Protein AF-A0A974ALJ1-F1 (afdb_monomer)

Sequence (206 aa):
ANIVVPDVIVQRSGRGLKVLLNPDVMPKLRINDLYAQAIRGQRNGAAGMSGRLQEARWFMKNIQQRFDTILRVSKAIVERQKSFFTHGAIAMKPLVLREIADELGLHESTISRVTTAKYMATPFGTFELKYFFGSGLGTESGGNASSTAVRALIKQFISAESAKRPLSDNQISEMLKEQGIECARRTVAKYREGLKIAPASLRKAL

Mean predicted aligned error: 7.62 Å

Secondary structure (DSSP, 8-state):
---PPPSEEEEEETTEEEEEE-GGGS------HHHHHHHHH-TTT-HHHHHHHHHHHHHHHHHHHHHHHHHHHHHHHHHHTTTHHHHGGGGPPPB-HHHHHHHHT--HHHHHHHHTT-EEEETTEEEEGGGG-BPEEP-TTS-PEEHHHHHHHHHHHHHTSBTTBPPPHHHHHHHHHHTT----HHHHHHHHHHTTPPPHHHH---

Nearest PDB structures (foldseek):
  8f1i-assembly1_M  TM=9.506E-01  e=1.592E-21  Escherichia coli
  8f1j-assembly1_M  TM=9.502E-01  e=1.690E-21  Escherichia coli
  7qv9-assembly1_M  TM=9.393E-01  e=2.443E-20  Klebsiella pneumoniae
  7qwp-assembly1_M  TM=9.323E-01  e=9.449E-21  Klebsiella pneumoniae
  7qxi-assembly1_M  TM=8.849E-01  e=6.869E-18  Klebsiella pneumoniae

pLDDT: mean 87.46, std 11.09, range [43.12, 97.69]

Structure (mmCIF, N/CA/C/O backbone):
data_AF-A0A974ALJ1-F1
#
_entry.id   AF-A0A974ALJ1-F1
#
loop_
_atom_site.group_PDB
_atom_site.id
_atom_site.type_symbol
_atom_site.label_atom_id
_atom_site.label_alt_id
_atom_site.label_comp_id
_atom_site.label_asym_id
_atom_site.label_entity_id
_atom_site.label_seq_id
_atom_site.pdbx_PDB_ins_code
_atom_site.Cartn_x
_atom_site.Cartn_y
_atom_site.Cartn_z
_atom_site.occupancy
_atom_site.B_iso_or_equiv
_atom_site.auth_seq_id
_atom_site.auth_comp_id
_atom_site.auth_asym_id
_atom_site.auth_atom_id
_atom_site.pdbx_PDB_model_num
ATOM 1 N N . ALA A 1 1 ? -18.326 6.885 -11.540 1.00 43.12 1 ALA A N 1
ATOM 2 C CA . ALA A 1 1 ? -17.297 6.488 -10.556 1.00 43.12 1 ALA A CA 1
ATOM 3 C C . ALA A 1 1 ? -15.955 6.439 -11.276 1.00 43.12 1 ALA A C 1
ATOM 5 O O . ALA A 1 1 ? -15.893 5.804 -12.319 1.00 43.12 1 ALA A O 1
ATOM 6 N N . ASN A 1 2 ? -14.921 7.132 -10.789 1.00 57.44 2 ASN A N 1
ATOM 7 C CA . ASN A 1 2 ? -13.584 7.045 -11.387 1.00 57.44 2 ASN A CA 1
ATOM 8 C C . ASN A 1 2 ? -13.000 5.661 -11.085 1.00 57.44 2 ASN A C 1
ATOM 10 O O . ASN A 1 2 ? -12.573 5.397 -9.964 1.00 57.44 2 ASN A O 1
ATOM 14 N N . ILE A 1 3 ? -13.043 4.767 -12.071 1.00 76.81 3 ILE A N 1
ATOM 15 C CA . ILE A 1 3 ? -12.436 3.441 -11.980 1.00 76.81 3 ILE A CA 1
ATOM 16 C C . ILE A 1 3 ? -10.927 3.634 -12.120 1.00 76.81 3 ILE A C 1
ATOM 18 O O . ILE A 1 3 ? -10.438 4.030 -13.176 1.00 76.81 3 ILE A O 1
ATOM 22 N N . VAL A 1 4 ? -10.190 3.392 -11.037 1.00 87.00 4 VAL A N 1
ATOM 23 C CA . VAL A 1 4 ? -8.725 3.402 -11.068 1.00 87.00 4 VAL A CA 1
ATOM 24 C C . VAL A 1 4 ? -8.256 2.088 -11.680 1.00 87.00 4 VAL A C 1
ATOM 26 O O . VAL A 1 4 ? -8.502 1.019 -11.119 1.00 87.00 4 VAL A O 1
ATOM 29 N N . VAL A 1 5 ? -7.583 2.170 -12.827 1.00 91.31 5 VAL A N 1
ATOM 30 C CA . VAL A 1 5 ? -6.965 1.007 -13.470 1.00 91.31 5 VAL A CA 1
ATOM 31 C C . VAL A 1 5 ? -5.720 0.614 -12.662 1.00 91.31 5 VAL A C 1
ATOM 33 O O . VAL A 1 5 ? -4.833 1.450 -12.485 1.00 91.31 5 VAL A O 1
ATOM 36 N N . PRO A 1 6 ? -5.638 -0.620 -12.134 1.00 95.44 6 PRO A N 1
ATOM 37 C CA . PRO A 1 6 ? -4.505 -1.053 -11.324 1.00 95.44 6 PRO A CA 1
ATOM 38 C C . PRO A 1 6 ? -3.268 -1.304 -12.193 1.00 95.44 6 PRO A C 1
ATOM 40 O O . PRO A 1 6 ? -3.379 -1.825 -13.301 1.00 95.44 6 PRO A O 1
ATOM 43 N N . ASP A 1 7 ? -2.081 -1.012 -11.665 1.00 95.94 7 ASP A N 1
ATOM 44 C CA . ASP A 1 7 ? -0.800 -1.363 -12.288 1.00 95.94 7 ASP A CA 1
ATOM 45 C C . ASP A 1 7 ? -0.434 -2.833 -12.048 1.00 95.94 7 ASP A C 1
ATOM 47 O O . ASP A 1 7 ? 0.224 -3.475 -12.871 1.00 95.94 7 ASP A O 1
ATOM 51 N N . VAL A 1 8 ? -0.853 -3.364 -10.898 1.00 97.00 8 VAL A N 1
ATOM 52 C CA . VAL A 1 8 ? -0.530 -4.713 -10.429 1.00 97.00 8 VAL A CA 1
ATOM 53 C C . VAL A 1 8 ? -1.791 -5.415 -9.955 1.00 97.00 8 VAL A C 1
ATOM 55 O O . VAL A 1 8 ? -2.658 -4.814 -9.328 1.00 97.00 8 VAL A O 1
ATOM 58 N N . ILE A 1 9 ? -1.889 -6.709 -10.228 1.00 96.62 9 ILE A N 1
ATOM 59 C CA . ILE A 1 9 ? -3.013 -7.555 -9.847 1.00 96.62 9 ILE A CA 1
ATOM 60 C C . ILE A 1 9 ? -2.485 -8.673 -8.951 1.00 96.62 9 ILE A C 1
ATOM 62 O O . ILE A 1 9 ? -1.539 -9.380 -9.311 1.00 96.62 9 ILE A O 1
ATOM 66 N N . VAL A 1 10 ? -3.104 -8.838 -7.782 1.00 96.06 10 VAL A N 1
ATOM 67 C CA . VAL A 1 10 ? -2.834 -9.952 -6.870 1.00 96.06 10 VAL A CA 1
ATOM 68 C C . VAL A 1 10 ? -3.974 -10.953 -6.948 1.00 96.06 10 VAL A C 1
ATOM 70 O O . VAL A 1 10 ? -5.131 -10.617 -6.706 1.00 96.06 10 VAL A O 1
ATOM 73 N N . GLN A 1 11 ? -3.638 -12.201 -7.259 1.00 92.19 11 GLN A N 1
ATOM 74 C CA . GLN A 1 11 ? -4.590 -13.302 -7.370 1.00 92.19 11 GLN A CA 1
ATOM 75 C C . GLN A 1 11 ? -4.210 -14.429 -6.415 1.00 92.19 11 GLN A C 1
ATOM 77 O O . GLN A 1 11 ? -3.029 -14.709 -6.196 1.00 92.19 11 GLN A O 1
ATOM 82 N N . ARG A 1 12 ? -5.213 -15.113 -5.861 1.00 87.81 12 ARG A N 1
ATOM 83 C CA . ARG A 1 12 ? -4.980 -16.375 -5.155 1.00 87.81 12 ARG A CA 1
ATOM 84 C C . ARG A 1 12 ? -4.648 -17.457 -6.178 1.00 87.81 12 ARG A C 1
ATOM 86 O O . ARG A 1 12 ? -5.356 -17.613 -7.166 1.00 87.81 12 ARG A O 1
ATOM 93 N N . SER A 1 13 ? -3.569 -18.190 -5.937 1.00 86.69 13 SER A N 1
ATOM 94 C CA . SER A 1 13 ? -3.107 -19.283 -6.790 1.00 86.69 13 SER A CA 1
ATOM 95 C C . SER A 1 13 ? -2.791 -20.485 -5.908 1.00 86.69 13 SER A C 1
ATOM 97 O O . SER A 1 13 ? -1.727 -20.551 -5.289 1.00 86.69 13 SER A O 1
ATOM 99 N N . GLY A 1 14 ? -3.730 -21.429 -5.818 1.00 82.94 14 GLY A N 1
ATOM 100 C CA . GLY A 1 14 ? -3.630 -22.568 -4.905 1.00 82.94 14 GLY A CA 1
ATOM 101 C C . GLY A 1 14 ? -3.494 -22.109 -3.449 1.00 82.94 14 GLY A C 1
ATOM 102 O O . GLY A 1 14 ? -4.351 -21.389 -2.941 1.00 82.94 14 GLY A O 1
ATOM 103 N N . ARG A 1 15 ? -2.397 -22.502 -2.788 1.00 77.81 15 ARG A N 1
ATOM 104 C CA . ARG A 1 15 ? -2.074 -22.094 -1.405 1.00 77.81 15 ARG A CA 1
ATOM 105 C C . ARG A 1 15 ? -1.327 -20.755 -1.302 1.00 77.81 15 ARG A C 1
ATOM 107 O O . ARG A 1 15 ? -1.039 -20.317 -0.193 1.00 77.81 15 ARG A O 1
ATOM 114 N N . GLY A 1 16 ? -0.984 -20.123 -2.425 1.00 86.00 16 GLY A N 1
ATOM 115 C CA . GLY A 1 16 ? -0.164 -18.910 -2.466 1.00 86.00 16 GLY A CA 1
ATOM 116 C C . GLY A 1 16 ? -0.866 -17.694 -3.069 1.00 86.00 16 GLY A C 1
ATOM 117 O O . GLY A 1 16 ? -1.997 -17.759 -3.557 1.00 86.00 16 GLY A O 1
ATOM 118 N N . LEU A 1 17 ? -0.151 -16.570 -3.062 1.00 91.69 17 LEU A N 1
ATOM 119 C CA . LEU A 1 17 ? -0.527 -15.338 -3.752 1.00 91.69 17 LEU A CA 1
ATOM 120 C C . LEU A 1 17 ? 0.380 -15.161 -4.967 1.00 91.69 17 LEU A C 1
ATOM 122 O O . LEU A 1 17 ? 1.599 -15.291 -4.867 1.00 91.69 17 LEU A O 1
ATOM 126 N N . LYS A 1 18 ? -0.214 -14.858 -6.117 1.00 94.19 18 LYS A N 1
ATOM 127 C CA . LYS A 1 18 ? 0.500 -14.550 -7.354 1.00 94.19 18 LYS A CA 1
ATOM 128 C C . LYS A 1 18 ? 0.339 -13.067 -7.655 1.00 94.19 18 LYS A C 1
ATOM 130 O O . LYS A 1 18 ? -0.779 -12.561 -7.692 1.00 94.19 18 LYS A O 1
ATOM 135 N N . VAL A 1 19 ? 1.462 -12.390 -7.872 1.00 96.44 19 VAL A N 1
ATOM 136 C CA . VAL A 1 19 ? 1.522 -10.955 -8.176 1.00 96.44 19 VAL A CA 1
ATOM 137 C C . VAL A 1 19 ? 1.917 -10.788 -9.636 1.00 96.44 19 VAL A C 1
ATOM 139 O O . VAL A 1 19 ? 2.959 -11.300 -10.056 1.00 96.44 19 VAL A O 1
ATOM 142 N N . LEU A 1 20 ? 1.078 -10.102 -10.407 1.00 95.62 20 LEU A N 1
ATOM 143 C CA . LEU A 1 20 ? 1.213 -9.933 -11.851 1.00 95.62 20 LEU A CA 1
ATOM 144 C C . LEU A 1 20 ? 1.081 -8.461 -12.231 1.00 95.62 20 LEU A C 1
ATOM 146 O O . LEU A 1 20 ? 0.296 -7.735 -11.630 1.00 95.62 20 LEU A O 1
ATOM 150 N N . LEU A 1 21 ? 1.822 -8.025 -13.248 1.00 95.31 21 LEU A N 1
ATOM 151 C CA . LEU A 1 21 ? 1.566 -6.732 -13.880 1.00 95.31 21 LEU A CA 1
ATOM 152 C C . LEU A 1 21 ? 0.229 -6.780 -14.620 1.00 95.31 21 LEU A C 1
ATOM 154 O O . LEU A 1 21 ? -0.115 -7.807 -15.208 1.00 95.31 21 LEU A O 1
ATOM 158 N N . ASN A 1 22 ? -0.496 -5.666 -14.619 1.00 94.44 22 ASN A N 1
ATOM 159 C CA . ASN A 1 22 ? -1.678 -5.533 -15.451 1.00 94.44 22 ASN A CA 1
ATOM 160 C C . ASN A 1 22 ? -1.250 -5.326 -16.923 1.00 94.44 22 ASN A C 1
ATOM 162 O O . ASN A 1 22 ? -0.587 -4.330 -17.227 1.00 94.44 22 ASN A O 1
ATOM 166 N N . PRO A 1 23 ? -1.597 -6.240 -17.850 1.00 89.88 23 PRO A N 1
ATOM 167 C CA . PRO A 1 23 ? -1.238 -6.095 -19.259 1.00 89.88 23 PRO A CA 1
ATOM 168 C C . PRO A 1 23 ? -1.873 -4.862 -19.917 1.00 89.88 23 PRO A C 1
ATOM 170 O O . PRO A 1 23 ? -1.303 -4.355 -20.881 1.00 89.88 23 PRO A O 1
ATOM 173 N N . ASP A 1 24 ? -2.990 -4.352 -19.390 1.00 88.25 24 ASP A N 1
ATOM 174 C CA . ASP A 1 24 ? -3.710 -3.209 -19.965 1.00 88.25 24 ASP A CA 1
ATOM 175 C C . ASP A 1 24 ? -2.950 -1.888 -19.801 1.00 88.25 24 ASP A C 1
ATOM 177 O O . ASP A 1 24 ? -3.085 -0.984 -20.623 1.00 88.25 24 ASP A O 1
ATOM 181 N N . VAL A 1 25 ? -2.113 -1.773 -18.763 1.00 86.94 25 VAL A N 1
ATOM 182 C CA . VAL A 1 25 ? -1.270 -0.585 -18.541 1.00 86.94 25 VAL A CA 1
ATOM 183 C C . VAL A 1 25 ? 0.125 -0.730 -19.152 1.00 86.94 25 VAL A C 1
ATOM 185 O O . VAL A 1 25 ? 0.903 0.227 -19.158 1.00 86.94 25 VAL A O 1
ATOM 188 N N . MET A 1 26 ? 0.476 -1.925 -19.637 1.00 85.75 26 MET A N 1
ATOM 189 C CA . MET A 1 26 ? 1.814 -2.212 -20.138 1.00 85.75 26 MET A CA 1
ATOM 190 C C . MET A 1 26 ? 1.930 -1.799 -21.616 1.00 85.75 26 MET A C 1
ATOM 192 O O . MET A 1 26 ? 1.222 -2.337 -22.471 1.00 85.75 26 MET A O 1
ATOM 196 N N . PRO A 1 27 ? 2.837 -0.871 -21.967 1.00 83.56 27 PRO A N 1
ATOM 197 C CA . PRO A 1 27 ? 2.953 -0.391 -23.335 1.00 83.56 27 PRO A CA 1
ATOM 198 C C . PRO A 1 27 ? 3.570 -1.469 -24.239 1.00 83.56 27 PRO A C 1
ATOM 200 O O . PRO A 1 27 ? 4.642 -2.009 -23.963 1.00 83.56 27 PRO A O 1
ATOM 203 N N . LYS A 1 28 ? 2.909 -1.761 -25.363 1.00 85.12 28 LYS A N 1
ATOM 204 C CA . LYS A 1 28 ? 3.395 -2.702 -26.385 1.00 85.12 28 LYS A CA 1
ATOM 205 C C . LYS A 1 28 ? 4.315 -1.976 -27.367 1.00 85.12 28 LYS A C 1
ATOM 207 O O . LYS A 1 28 ? 3.899 -1.602 -28.459 1.00 85.12 28 LYS A O 1
ATOM 212 N N . LEU A 1 29 ? 5.562 -1.746 -26.963 1.00 85.94 29 LEU A N 1
ATOM 213 C CA . LEU A 1 29 ? 6.560 -1.063 -27.792 1.00 85.94 29 LEU A CA 1
ATOM 214 C C . LEU A 1 29 ? 7.399 -2.067 -28.585 1.00 85.94 29 LEU A C 1
ATOM 216 O O . LEU A 1 29 ? 7.836 -3.085 -28.049 1.00 85.94 29 LEU A O 1
ATOM 220 N N . ARG A 1 30 ? 7.649 -1.764 -29.861 1.00 85.56 30 ARG A N 1
ATOM 221 C CA . ARG A 1 30 ? 8.556 -2.517 -30.736 1.00 85.56 30 ARG A CA 1
ATOM 222 C C . ARG A 1 30 ? 9.352 -1.552 -31.604 1.00 85.56 30 ARG A C 1
ATOM 224 O O . ARG A 1 30 ? 8.833 -0.520 -32.020 1.00 85.56 30 ARG A O 1
ATOM 231 N N . ILE A 1 31 ? 10.601 -1.907 -31.885 1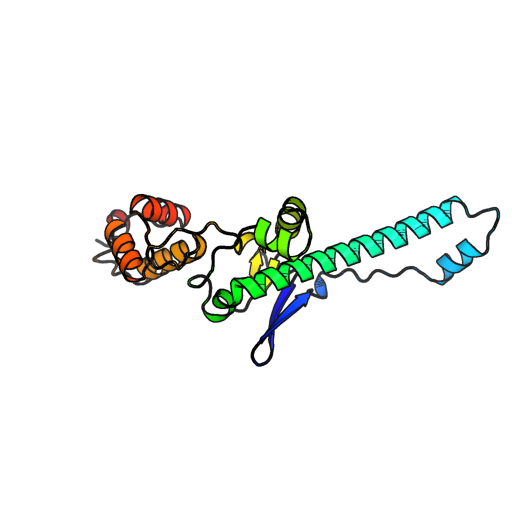.00 86.69 31 ILE A N 1
ATOM 232 C CA . ILE A 1 31 ? 11.417 -1.221 -32.891 1.00 86.69 31 ILE A CA 1
ATOM 233 C C . ILE A 1 31 ? 11.112 -1.866 -34.238 1.00 86.69 31 ILE A C 1
ATOM 235 O O . ILE A 1 31 ? 11.008 -3.085 -34.325 1.00 86.69 31 ILE A O 1
ATOM 239 N N . ASN A 1 32 ? 10.962 -1.055 -35.283 1.00 86.94 32 ASN A N 1
ATOM 240 C CA . ASN A 1 32 ? 10.819 -1.578 -36.634 1.00 86.94 32 ASN A CA 1
ATOM 241 C C . ASN A 1 32 ? 12.181 -2.072 -37.147 1.00 86.94 32 ASN A C 1
ATOM 243 O O . ASN A 1 32 ? 13.115 -1.283 -37.323 1.00 86.94 32 ASN A O 1
ATOM 247 N N . ASP A 1 33 ? 12.281 -3.379 -37.385 1.00 81.69 33 ASP A N 1
ATOM 248 C CA . ASP A 1 33 ? 13.534 -4.038 -37.749 1.00 81.69 33 ASP A CA 1
ATOM 249 C C . ASP A 1 33 ? 14.058 -3.626 -39.129 1.00 81.69 33 ASP A C 1
ATOM 251 O O . ASP A 1 33 ? 15.271 -3.499 -39.293 1.00 81.69 33 ASP A O 1
ATOM 255 N N . LEU A 1 34 ? 13.178 -3.330 -40.094 1.00 80.25 34 LEU A N 1
ATOM 256 C CA . LEU A 1 34 ? 13.575 -2.891 -41.438 1.00 80.25 34 LEU A CA 1
ATOM 257 C C . LEU A 1 34 ? 14.314 -1.549 -41.380 1.00 80.25 34 LEU A C 1
ATOM 259 O O . LEU A 1 34 ? 15.399 -1.400 -41.943 1.00 80.25 34 LEU A O 1
ATOM 263 N N . TYR A 1 35 ? 13.777 -0.593 -40.618 1.00 77.19 35 TYR A N 1
ATOM 264 C CA . TYR A 1 35 ? 14.438 0.694 -40.396 1.00 77.19 35 TYR A CA 1
ATOM 265 C C . TYR A 1 35 ? 15.725 0.536 -39.583 1.00 77.19 35 TYR A C 1
ATOM 267 O O . TYR A 1 35 ? 16.740 1.152 -39.904 1.00 77.19 35 TYR A O 1
ATOM 275 N N . ALA A 1 36 ? 15.722 -0.317 -38.556 1.00 80.50 36 ALA A N 1
ATOM 276 C CA . ALA A 1 36 ? 16.914 -0.566 -37.754 1.00 80.50 36 ALA A CA 1
ATOM 277 C C . ALA A 1 36 ? 18.066 -1.178 -38.575 1.00 80.50 36 ALA A C 1
ATOM 279 O O . ALA A 1 36 ? 19.228 -0.852 -38.323 1.00 80.50 36 ALA A O 1
ATOM 280 N N . GLN A 1 37 ? 17.762 -2.044 -39.548 1.00 79.75 37 GLN A N 1
ATOM 281 C CA . GLN A 1 37 ? 18.743 -2.630 -40.465 1.00 79.75 37 GLN A CA 1
ATOM 282 C C . GLN A 1 37 ? 19.241 -1.616 -41.500 1.00 79.75 37 GLN A C 1
ATOM 284 O O . GLN A 1 37 ? 20.451 -1.507 -41.698 1.00 79.75 37 GLN A O 1
ATOM 289 N N . ALA A 1 38 ? 18.344 -0.817 -42.088 1.00 76.69 38 ALA A N 1
ATOM 290 C CA . ALA A 1 38 ? 18.709 0.239 -43.035 1.00 76.69 38 ALA A CA 1
ATOM 291 C C . ALA A 1 38 ? 19.693 1.256 -42.423 1.00 76.69 38 ALA A C 1
ATOM 293 O O . ALA A 1 38 ? 20.676 1.637 -43.058 1.00 76.69 38 ALA A O 1
ATOM 294 N N . ILE A 1 39 ? 19.488 1.621 -41.152 1.00 75.44 39 ILE A N 1
ATOM 295 C CA . ILE A 1 39 ? 20.373 2.529 -40.404 1.00 75.44 39 ILE A CA 1
ATOM 296 C C . ILE A 1 39 ? 21.763 1.913 -40.166 1.00 75.44 39 ILE A C 1
ATOM 298 O O . ILE A 1 39 ? 22.757 2.635 -40.185 1.00 75.44 39 ILE A O 1
ATOM 302 N N . ARG A 1 40 ? 21.867 0.589 -39.973 1.00 70.94 40 ARG A N 1
ATOM 303 C CA . ARG A 1 40 ? 23.164 -0.102 -39.815 1.00 70.94 40 ARG A CA 1
ATOM 304 C C . ARG A 1 40 ? 23.951 -0.211 -41.126 1.00 70.94 40 ARG A C 1
ATOM 306 O O . ARG A 1 40 ? 25.174 -0.293 -41.076 1.00 70.94 40 ARG A O 1
ATOM 313 N N . GLY A 1 41 ? 23.268 -0.236 -42.272 1.00 68.06 41 GLY A N 1
ATOM 314 C CA . GLY A 1 41 ? 23.884 -0.396 -43.595 1.00 68.06 41 GLY A CA 1
ATOM 315 C C . GLY A 1 41 ? 24.513 0.876 -44.180 1.00 68.06 41 GLY A C 1
ATOM 316 O O . GLY A 1 41 ? 25.374 0.782 -45.051 1.00 68.06 41 GLY A O 1
ATOM 317 N N . GLN A 1 42 ? 24.134 2.070 -43.709 1.00 65.75 42 GLN A N 1
ATOM 318 C CA . GLN A 1 42 ? 24.665 3.342 -44.216 1.00 65.75 42 GLN A CA 1
ATOM 319 C C . GLN A 1 42 ? 25.850 3.848 -43.379 1.00 65.75 42 GLN A C 1
ATOM 321 O O . GLN A 1 42 ? 25.668 4.453 -42.326 1.00 65.75 42 GLN A O 1
ATOM 326 N N . ARG A 1 43 ? 27.081 3.666 -43.883 1.00 58.81 43 ARG A N 1
ATOM 327 C CA . ARG A 1 43 ? 28.319 4.116 -43.211 1.00 58.81 43 ARG A CA 1
ATOM 328 C C . ARG A 1 43 ? 28.526 5.641 -43.176 1.00 58.81 43 ARG A C 1
ATOM 330 O O . ARG A 1 43 ? 29.155 6.112 -42.239 1.00 58.81 43 ARG A O 1
ATOM 337 N N . ASN A 1 44 ? 27.974 6.409 -44.127 1.00 58.06 44 ASN A N 1
ATOM 338 C CA . ASN A 1 44 ? 28.330 7.833 -44.311 1.00 58.06 44 ASN A CA 1
ATOM 339 C C . ASN A 1 44 ? 27.155 8.842 -44.256 1.00 58.06 44 ASN A C 1
ATOM 341 O O . ASN A 1 44 ? 27.397 10.036 -44.381 1.00 58.06 44 ASN A O 1
ATOM 345 N N . GLY A 1 45 ? 25.899 8.407 -44.058 1.00 57.12 45 GLY A N 1
ATOM 346 C CA . GLY A 1 45 ? 24.710 9.290 -44.117 1.00 57.12 45 GLY A CA 1
ATOM 347 C C . GLY A 1 45 ? 23.740 9.212 -42.928 1.00 57.12 45 GLY A C 1
ATOM 348 O O . GLY A 1 45 ? 22.745 9.930 -42.899 1.00 57.12 45 GLY A O 1
ATOM 349 N N . ALA A 1 46 ? 24.011 8.354 -41.937 1.00 59.69 46 ALA A N 1
ATOM 350 C CA . ALA A 1 46 ? 23.031 7.963 -40.916 1.00 59.69 46 ALA A CA 1
ATOM 351 C C . ALA A 1 46 ? 23.435 8.286 -39.463 1.00 59.69 46 ALA A C 1
ATOM 353 O O . ALA A 1 46 ? 22.798 7.788 -38.532 1.00 59.69 46 ALA A O 1
ATOM 354 N N . ALA A 1 47 ? 24.450 9.132 -39.236 1.00 63.03 47 ALA A N 1
ATOM 355 C CA . ALA A 1 47 ? 24.967 9.428 -37.892 1.00 63.03 47 ALA A CA 1
ATOM 356 C C . ALA A 1 47 ? 23.863 9.872 -36.903 1.00 63.03 47 ALA A C 1
ATOM 358 O O . ALA A 1 47 ? 23.802 9.376 -35.778 1.00 63.03 47 ALA A O 1
ATOM 359 N N . GLY A 1 48 ? 22.916 10.710 -37.347 1.00 65.88 48 GLY A N 1
ATOM 360 C CA . GLY A 1 48 ? 21.774 11.137 -36.524 1.00 65.88 48 GLY A CA 1
ATOM 361 C C . GLY A 1 48 ? 20.694 10.065 -36.313 1.00 65.88 48 GLY A C 1
ATOM 362 O O . GLY A 1 48 ? 20.013 10.060 -35.290 1.00 65.88 48 GLY A O 1
ATOM 363 N N . MET A 1 49 ? 20.537 9.123 -37.247 1.00 75.25 49 MET A N 1
ATOM 364 C CA . MET A 1 49 ? 19.540 8.049 -37.143 1.00 75.25 49 MET A CA 1
ATOM 365 C C . MET A 1 49 ? 20.015 6.897 -36.251 1.00 75.25 49 MET A C 1
ATOM 367 O O . MET A 1 49 ? 19.204 6.306 -35.538 1.00 75.25 49 MET A O 1
ATOM 371 N N . SER A 1 50 ? 21.323 6.619 -36.222 1.00 79.19 50 SER A N 1
ATOM 372 C CA . SER A 1 50 ? 21.911 5.659 -35.280 1.00 79.19 50 SER A CA 1
ATOM 373 C C . SER A 1 50 ? 21.725 6.109 -33.825 1.00 79.19 50 SER A C 1
ATOM 375 O O . SER A 1 50 ? 21.321 5.305 -32.983 1.00 79.19 50 SER A O 1
ATOM 377 N N . GLY A 1 51 ? 21.922 7.406 -33.542 1.00 81.88 51 GLY A N 1
ATOM 378 C CA . GLY A 1 51 ? 21.665 7.992 -32.220 1.00 81.88 51 GLY A CA 1
ATOM 379 C C . GLY A 1 51 ? 20.207 7.833 -31.779 1.00 81.88 51 GLY A C 1
ATOM 380 O O . GLY A 1 51 ? 19.937 7.261 -30.724 1.00 81.88 51 GLY A O 1
ATOM 381 N N . ARG A 1 52 ? 19.249 8.199 -32.642 1.00 83.94 52 ARG A N 1
ATOM 382 C CA . ARG A 1 52 ? 17.807 8.022 -32.371 1.00 83.94 52 ARG A CA 1
ATOM 383 C C . ARG A 1 52 ? 17.412 6.561 -32.144 1.00 83.94 52 ARG A C 1
ATOM 385 O O . ARG A 1 52 ? 16.567 6.264 -31.303 1.00 83.94 52 ARG A O 1
ATOM 392 N N . LEU A 1 53 ? 18.030 5.626 -32.869 1.00 85.88 53 LEU A N 1
ATOM 393 C CA . LEU A 1 53 ? 17.806 4.194 -32.670 1.00 85.88 53 LEU A CA 1
ATOM 394 C C . LEU A 1 53 ? 18.324 3.721 -31.303 1.00 85.88 53 LEU A C 1
ATOM 396 O O . LEU A 1 53 ? 17.687 2.885 -30.659 1.00 85.88 53 LEU A O 1
ATOM 400 N N . GLN A 1 54 ? 19.466 4.241 -30.852 1.00 86.94 54 GLN A N 1
ATOM 401 C CA . GLN A 1 54 ? 20.006 3.952 -29.525 1.00 86.94 54 GLN A CA 1
ATOM 402 C C . GLN A 1 54 ? 19.117 4.532 -28.420 1.00 86.94 54 GLN A C 1
ATOM 404 O O . GLN A 1 54 ? 18.795 3.816 -27.471 1.00 86.94 54 GLN A O 1
ATOM 409 N N . GLU A 1 55 ? 18.657 5.774 -28.571 1.00 89.06 55 GLU A N 1
ATOM 410 C CA . GLU A 1 55 ? 17.702 6.415 -27.659 1.00 89.06 55 GLU A CA 1
ATOM 411 C C . GLU A 1 55 ? 16.402 5.612 -27.550 1.00 89.06 55 GLU A C 1
ATOM 413 O O . GLU A 1 55 ? 15.945 5.332 -26.444 1.00 89.0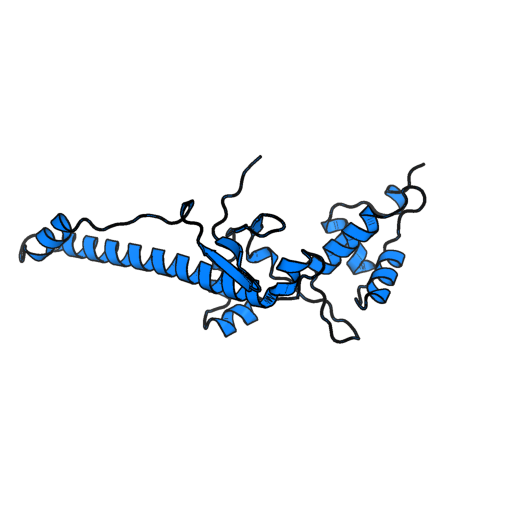6 55 GLU A O 1
ATOM 418 N N . ALA A 1 56 ? 15.848 5.149 -28.676 1.00 89.25 56 ALA A N 1
ATOM 419 C CA . ALA A 1 56 ? 14.647 4.317 -28.687 1.00 89.25 56 ALA A CA 1
ATOM 420 C C . ALA A 1 56 ? 14.848 2.988 -27.936 1.00 89.25 56 ALA A C 1
ATOM 422 O O . ALA A 1 56 ? 14.001 2.589 -27.132 1.00 89.25 56 ALA A O 1
ATOM 423 N N . ARG A 1 57 ? 15.989 2.309 -28.140 1.00 89.50 57 ARG A N 1
ATOM 424 C CA . ARG A 1 57 ? 16.333 1.085 -27.387 1.00 89.50 57 ARG A CA 1
ATOM 425 C C . ARG A 1 57 ? 16.455 1.365 -25.896 1.00 89.50 57 ARG A C 1
ATOM 427 O O . ARG A 1 57 ? 15.966 0.582 -25.082 1.00 89.50 57 ARG A O 1
ATOM 434 N N . TRP A 1 58 ? 17.106 2.467 -25.540 1.00 92.62 58 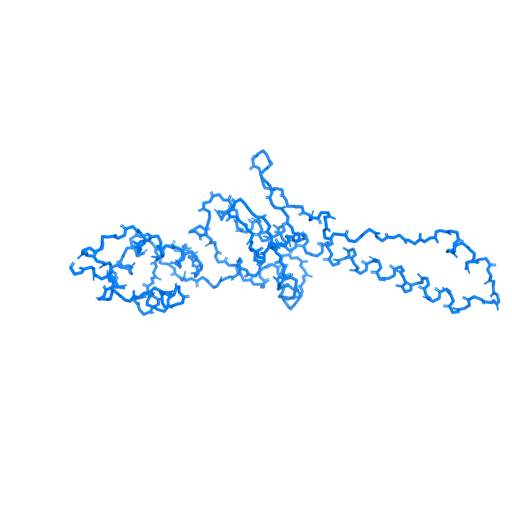TRP A N 1
ATOM 435 C CA . TRP A 1 58 ? 17.299 2.855 -24.150 1.00 92.62 58 TRP A CA 1
ATOM 436 C C . TRP A 1 58 ? 15.970 3.207 -23.476 1.00 92.62 58 TRP A C 1
ATOM 438 O O . TRP A 1 58 ? 15.693 2.736 -22.375 1.00 92.62 58 TRP A O 1
ATOM 448 N N . PHE A 1 59 ? 15.090 3.920 -24.176 1.00 91.94 59 PHE A N 1
ATOM 449 C CA . PHE A 1 59 ? 13.734 4.220 -23.729 1.00 91.94 59 PHE A CA 1
ATOM 450 C C . PHE A 1 59 ? 12.921 2.948 -23.454 1.00 91.94 59 PHE A C 1
ATOM 452 O O . PHE A 1 59 ? 12.351 2.803 -22.371 1.00 91.94 59 PHE A O 1
ATOM 459 N N . MET A 1 60 ? 12.927 1.982 -24.381 1.00 91.38 60 MET A N 1
ATOM 460 C CA . MET A 1 60 ? 12.259 0.691 -24.175 1.00 91.38 60 MET A CA 1
ATOM 461 C C . MET A 1 60 ? 12.827 -0.071 -22.975 1.00 91.38 60 MET A C 1
ATOM 463 O O . MET A 1 60 ? 12.065 -0.598 -22.163 1.00 91.38 60 MET A O 1
ATOM 467 N N . LYS A 1 61 ? 14.157 -0.095 -22.826 1.00 91.19 61 LYS A N 1
ATOM 468 C CA . LYS A 1 61 ? 14.821 -0.724 -21.678 1.00 91.19 61 LYS A CA 1
ATOM 469 C C . LYS A 1 61 ? 14.401 -0.070 -20.359 1.00 91.19 61 LYS A C 1
ATOM 471 O O . LYS A 1 61 ? 14.078 -0.781 -19.411 1.00 91.19 61 LYS A O 1
ATOM 476 N N . ASN A 1 62 ? 14.350 1.259 -20.307 1.00 92.75 62 ASN A N 1
ATOM 477 C CA . ASN A 1 62 ? 13.945 2.002 -19.113 1.00 92.75 62 ASN A CA 1
ATOM 478 C C . ASN A 1 62 ? 12.482 1.748 -18.741 1.00 92.75 62 ASN A C 1
ATOM 480 O O . ASN A 1 62 ? 12.163 1.602 -17.561 1.00 92.75 62 ASN A O 1
ATOM 484 N N . ILE A 1 63 ? 11.592 1.650 -19.731 1.00 92.62 63 ILE A N 1
ATOM 485 C CA . ILE A 1 63 ? 10.196 1.264 -19.503 1.00 92.62 63 ILE A CA 1
ATOM 486 C C . ILE A 1 63 ? 10.126 -0.141 -18.910 1.00 92.62 63 ILE A C 1
ATOM 488 O O . ILE A 1 63 ? 9.482 -0.331 -17.878 1.00 92.62 63 ILE A O 1
ATOM 492 N N . GLN A 1 64 ? 10.827 -1.106 -19.507 1.00 91.38 64 GLN A N 1
ATOM 493 C CA . GLN A 1 64 ? 10.850 -2.475 -19.000 1.00 91.38 64 GLN A CA 1
ATOM 494 C C . GLN A 1 64 ? 11.367 -2.526 -17.554 1.00 91.38 64 GLN A C 1
ATOM 496 O O . GLN A 1 64 ? 10.752 -3.161 -16.700 1.00 91.38 64 GLN A O 1
ATOM 501 N N . GLN A 1 65 ? 12.452 -1.805 -17.258 1.00 93.06 65 GLN A N 1
ATOM 502 C CA . GLN A 1 65 ? 13.030 -1.721 -15.917 1.00 93.06 65 GLN A CA 1
ATOM 503 C C . GLN A 1 65 ? 12.071 -1.077 -14.907 1.00 93.06 65 GLN A C 1
ATOM 505 O O . GLN A 1 65 ? 11.994 -1.515 -13.757 1.00 93.06 65 GLN A O 1
ATOM 510 N N . ARG A 1 66 ? 11.304 -0.060 -15.319 1.00 93.94 66 ARG A N 1
ATOM 511 C CA . ARG A 1 66 ? 10.277 0.563 -14.475 1.00 93.94 66 ARG A CA 1
ATOM 512 C C . ARG A 1 66 ? 9.203 -0.445 -14.072 1.00 93.94 66 ARG A C 1
ATOM 514 O O . ARG A 1 66 ? 8.884 -0.539 -12.888 1.00 93.94 66 ARG A O 1
ATOM 521 N N . PHE A 1 67 ? 8.658 -1.192 -15.030 1.00 94.31 67 PHE A N 1
ATOM 522 C CA . PHE A 1 67 ? 7.631 -2.200 -14.756 1.00 94.31 67 PHE A CA 1
ATOM 523 C C . PHE A 1 67 ? 8.175 -3.378 -13.940 1.00 94.31 67 PHE A C 1
ATOM 525 O O . PHE A 1 67 ? 7.501 -3.834 -13.017 1.00 94.31 67 PHE A O 1
ATOM 532 N N . ASP A 1 68 ? 9.411 -3.811 -14.198 1.00 94.62 68 ASP A N 1
ATOM 533 C CA . ASP A 1 68 ? 10.082 -4.818 -13.371 1.00 94.62 68 ASP A CA 1
ATOM 534 C C . ASP A 1 68 ? 10.237 -4.345 -11.918 1.00 94.62 68 ASP A C 1
ATOM 536 O O . ASP A 1 68 ? 9.892 -5.063 -10.981 1.00 94.62 68 ASP A O 1
ATOM 540 N N . THR A 1 69 ? 10.646 -3.090 -11.717 1.00 95.75 69 THR A N 1
ATOM 541 C CA . THR A 1 69 ? 10.778 -2.504 -10.376 1.00 95.75 69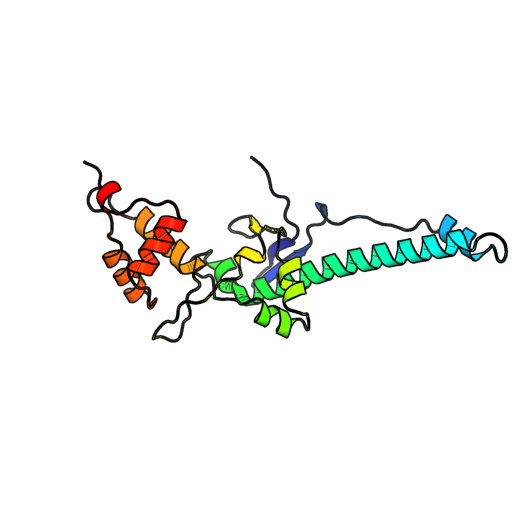 THR A CA 1
ATOM 542 C C . THR A 1 69 ? 9.426 -2.448 -9.661 1.00 95.75 69 THR A C 1
ATOM 544 O O . THR A 1 69 ? 9.336 -2.854 -8.504 1.00 95.75 69 THR A O 1
ATOM 547 N N . ILE A 1 70 ? 8.357 -2.014 -10.342 1.00 96.44 70 ILE A N 1
ATOM 548 C CA . ILE A 1 70 ? 6.991 -2.011 -9.787 1.00 96.44 70 ILE A CA 1
ATOM 549 C C . ILE A 1 70 ? 6.584 -3.424 -9.357 1.00 96.44 70 ILE A C 1
ATOM 551 O O . ILE A 1 70 ? 6.066 -3.606 -8.252 1.00 96.44 70 ILE A O 1
ATOM 555 N N . LEU A 1 71 ? 6.842 -4.430 -10.196 1.00 96.69 71 LEU A N 1
ATOM 556 C CA . LEU A 1 71 ? 6.509 -5.820 -9.899 1.00 96.69 71 LEU A CA 1
ATOM 557 C C . LEU A 1 71 ? 7.301 -6.353 -8.699 1.00 96.69 71 LEU A C 1
ATOM 559 O O . LEU A 1 71 ? 6.718 -6.991 -7.823 1.00 96.69 71 LEU A O 1
ATOM 563 N N . ARG A 1 72 ? 8.611 -6.089 -8.639 1.00 97.25 72 ARG A N 1
ATOM 564 C CA . ARG A 1 72 ? 9.489 -6.506 -7.533 1.00 97.25 72 ARG A CA 1
ATOM 565 C C . ARG A 1 72 ? 9.059 -5.884 -6.206 1.00 97.25 72 ARG A C 1
ATOM 567 O O . ARG A 1 72 ? 8.879 -6.611 -5.233 1.00 97.25 72 ARG A O 1
ATOM 574 N N . VAL A 1 73 ? 8.807 -4.574 -6.192 1.00 97.69 73 VAL A N 1
ATOM 575 C CA . VAL A 1 73 ? 8.294 -3.856 -5.011 1.00 97.69 73 VAL A CA 1
ATOM 576 C C . VAL A 1 73 ? 6.940 -4.414 -4.582 1.00 97.69 73 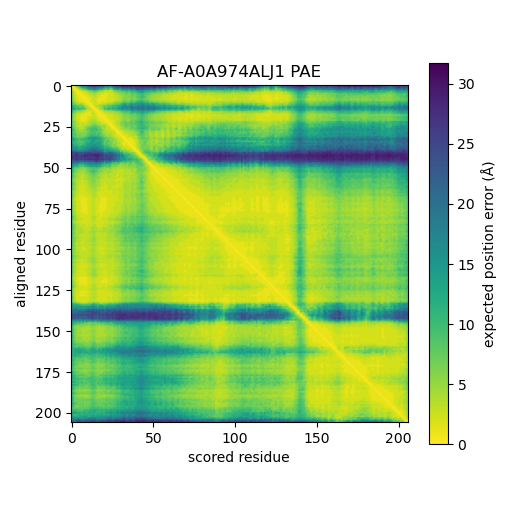VAL A C 1
ATOM 578 O O . VAL A 1 73 ? 6.727 -4.693 -3.406 1.00 97.69 73 VAL A O 1
ATOM 581 N N . SER A 1 74 ? 6.038 -4.649 -5.533 1.00 97.44 74 SER A N 1
ATOM 582 C CA . SER A 1 74 ? 4.708 -5.189 -5.241 1.00 97.44 74 SER A CA 1
ATOM 583 C C . SER A 1 74 ? 4.754 -6.602 -4.663 1.00 97.44 74 SER A C 1
ATOM 585 O O . SER A 1 74 ? 4.005 -6.906 -3.740 1.00 97.44 74 SER A O 1
ATOM 587 N N . LYS A 1 75 ? 5.650 -7.462 -5.163 1.00 97.00 75 LYS A N 1
ATOM 588 C CA . LYS A 1 75 ? 5.879 -8.804 -4.605 1.00 97.00 75 LYS A CA 1
ATOM 589 C C . LYS A 1 75 ? 6.369 -8.738 -3.162 1.00 97.00 75 LYS A C 1
ATOM 591 O O . LYS A 1 75 ? 5.803 -9.423 -2.318 1.00 97.00 75 LYS A O 1
ATOM 596 N N . ALA A 1 76 ? 7.353 -7.885 -2.882 1.00 97.12 76 ALA A N 1
ATOM 597 C CA . ALA A 1 76 ? 7.885 -7.710 -1.533 1.00 97.12 76 ALA A CA 1
ATOM 598 C C . ALA A 1 76 ? 6.804 -7.197 -0.559 1.00 97.12 76 ALA A C 1
ATOM 600 O O . ALA A 1 76 ? 6.644 -7.734 0.535 1.00 97.12 76 ALA A O 1
ATOM 601 N N . ILE A 1 77 ? 5.973 -6.236 -0.986 1.00 96.62 77 ILE A N 1
ATOM 602 C CA . ILE A 1 77 ? 4.824 -5.763 -0.193 1.00 96.62 77 ILE A CA 1
ATOM 603 C C . ILE A 1 77 ? 3.860 -6.914 0.121 1.00 96.62 77 ILE A C 1
ATOM 605 O O . ILE A 1 77 ? 3.480 -7.098 1.276 1.00 96.62 77 ILE A O 1
ATOM 609 N N . VAL A 1 78 ? 3.471 -7.705 -0.885 1.00 96.12 78 VAL A N 1
ATOM 610 C CA . VAL A 1 78 ? 2.534 -8.829 -0.711 1.00 96.12 78 VAL A CA 1
ATOM 611 C C . VAL A 1 78 ? 3.095 -9.887 0.238 1.00 96.12 78 VAL A C 1
ATOM 613 O O . VAL A 1 78 ? 2.363 -10.401 1.084 1.00 96.12 78 VAL A O 1
ATOM 616 N N . GLU A 1 79 ? 4.391 -10.172 0.138 1.00 94.81 79 GLU A N 1
ATOM 617 C CA . GLU A 1 79 ? 5.083 -11.137 0.990 1.00 94.81 79 GLU A CA 1
ATOM 618 C C . GLU A 1 79 ? 5.107 -10.691 2.461 1.00 94.81 79 GLU A C 1
ATOM 620 O O . GLU A 1 79 ? 4.774 -11.473 3.356 1.00 94.81 79 GLU A O 1
ATOM 625 N N . ARG A 1 80 ? 5.402 -9.411 2.722 1.00 94.31 80 ARG A N 1
ATOM 626 C CA . ARG A 1 80 ? 5.368 -8.829 4.075 1.00 94.31 80 ARG A CA 1
ATOM 627 C C . ARG A 1 80 ? 3.946 -8.713 4.632 1.00 94.31 80 ARG A C 1
ATOM 629 O O . ARG A 1 80 ? 3.742 -8.833 5.840 1.00 94.31 80 ARG A O 1
ATOM 636 N N . GLN A 1 81 ? 2.954 -8.531 3.758 1.00 94.50 81 GLN A N 1
ATOM 637 C CA . GLN A 1 81 ? 1.556 -8.271 4.115 1.00 94.50 81 GLN A CA 1
ATOM 638 C C . GLN A 1 81 ? 0.613 -9.463 3.892 1.00 94.50 81 GLN A C 1
ATOM 640 O O . GLN A 1 81 ? -0.593 -9.268 3.758 1.00 94.50 81 GLN A O 1
ATOM 645 N N . LYS A 1 82 ? 1.092 -10.715 3.901 1.00 93.19 82 LYS A N 1
ATOM 646 C CA . LYS A 1 82 ? 0.239 -11.915 3.700 1.00 93.19 82 LYS A CA 1
ATOM 647 C C . LYS A 1 82 ? -1.046 -11.924 4.536 1.00 93.19 82 LYS A C 1
ATOM 649 O O . LYS A 1 82 ? -2.107 -12.322 4.050 1.00 93.19 82 LYS A O 1
ATOM 654 N N . SER A 1 83 ? -0.958 -11.465 5.784 1.00 91.69 83 SER A N 1
ATOM 655 C CA . SER A 1 83 ? -2.091 -11.385 6.709 1.00 91.69 83 SER A CA 1
ATOM 656 C C . SER A 1 83 ? -3.193 -10.449 6.200 1.00 91.69 83 SER A C 1
ATOM 658 O O . SER A 1 8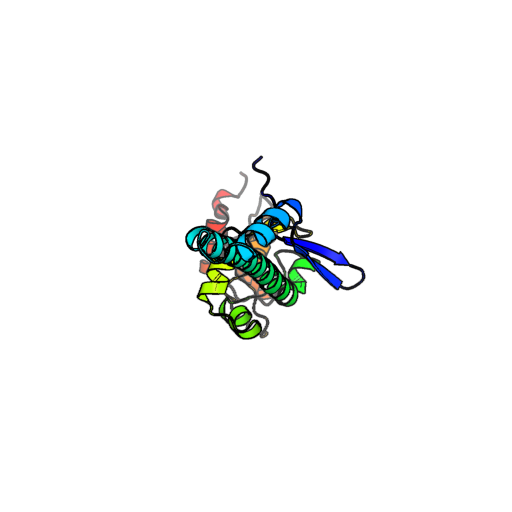3 ? -4.366 -10.814 6.292 1.00 91.69 83 SER A O 1
ATOM 660 N N . PHE A 1 84 ? -2.836 -9.323 5.569 1.00 93.81 84 PHE A N 1
ATOM 661 C CA . PHE A 1 84 ? -3.788 -8.423 4.915 1.00 93.81 84 PHE A CA 1
ATOM 662 C C . PHE A 1 84 ? -4.543 -9.123 3.784 1.00 93.81 84 PHE A C 1
ATOM 664 O O . PHE A 1 84 ? -5.758 -9.023 3.707 1.00 93.81 84 PHE A O 1
ATOM 671 N N . PHE A 1 85 ? -3.867 -9.897 2.933 1.00 92.31 85 PHE A N 1
ATOM 672 C CA . PHE A 1 85 ? -4.513 -10.599 1.809 1.00 92.31 85 PHE A CA 1
ATOM 673 C C . PHE A 1 85 ? -5.422 -11.766 2.242 1.00 92.31 85 PHE A C 1
ATOM 675 O O . PHE A 1 85 ? -6.119 -12.367 1.414 1.00 92.31 85 PHE A O 1
ATOM 682 N N . THR A 1 86 ? -5.442 -12.073 3.541 1.00 90.56 86 THR A N 1
ATOM 683 C CA . THR A 1 86 ? -6.308 -13.097 4.135 1.00 90.56 86 THR A CA 1
ATOM 684 C C . THR A 1 86 ? -7.436 -12.490 4.964 1.00 90.56 86 THR A C 1
ATOM 686 O O . THR A 1 86 ? -8.579 -12.896 4.785 1.00 90.56 86 THR A O 1
ATOM 689 N N . HIS A 1 87 ? -7.138 -11.504 5.812 1.00 90.12 87 HIS A N 1
ATOM 690 C CA . HIS A 1 87 ? -8.086 -10.945 6.787 1.00 90.12 87 HIS A CA 1
ATOM 691 C C . HIS A 1 87 ? -8.405 -9.457 6.553 1.00 90.12 87 HIS A C 1
ATOM 693 O O . HIS A 1 87 ? -9.155 -8.857 7.314 1.00 90.12 87 HIS A O 1
ATOM 699 N N . GLY A 1 88 ? -7.850 -8.839 5.511 1.00 90.75 88 GLY A N 1
ATOM 700 C CA . GLY A 1 88 ? -8.060 -7.434 5.175 1.00 90.75 88 GLY A CA 1
ATOM 701 C C . GLY A 1 88 ? -7.280 -6.462 6.064 1.00 90.75 88 GLY A C 1
ATOM 702 O O . GLY A 1 88 ? -6.276 -6.805 6.691 1.00 90.75 88 GLY A O 1
ATOM 703 N N . ALA A 1 89 ? -7.751 -5.213 6.110 1.00 90.31 89 ALA A N 1
ATOM 704 C CA . ALA A 1 89 ? -7.056 -4.095 6.754 1.00 90.31 89 ALA A CA 1
ATOM 705 C C . ALA A 1 89 ? -6.780 -4.298 8.254 1.00 90.31 89 ALA A C 1
ATOM 707 O O . ALA A 1 89 ? -5.782 -3.784 8.752 1.00 90.31 89 ALA A O 1
ATOM 708 N N . ILE A 1 90 ? -7.613 -5.070 8.961 1.00 88.44 90 ILE A N 1
ATOM 709 C CA . ILE A 1 90 ? -7.440 -5.360 10.395 1.00 88.44 90 ILE A CA 1
ATOM 710 C C . ILE A 1 90 ? -6.155 -6.141 10.695 1.00 88.44 90 ILE A C 1
ATOM 712 O O . ILE A 1 90 ? -5.606 -6.016 11.782 1.00 88.44 90 ILE A O 1
ATOM 716 N N . ALA A 1 91 ? -5.645 -6.908 9.728 1.00 89.69 91 ALA A N 1
ATOM 717 C CA . ALA A 1 91 ? -4.432 -7.708 9.880 1.00 89.69 91 ALA A CA 1
ATOM 718 C C . ALA A 1 91 ? -3.228 -7.094 9.148 1.00 89.69 91 ALA A C 1
ATOM 720 O O . ALA A 1 91 ? -2.277 -7.798 8.799 1.00 89.69 91 ALA A O 1
ATOM 721 N N . MET A 1 92 ? -3.283 -5.786 8.883 1.00 91.31 92 MET A N 1
ATOM 722 C CA . MET A 1 92 ? -2.185 -5.036 8.289 1.00 91.31 92 MET A CA 1
ATOM 723 C C . MET A 1 92 ? -1.010 -4.951 9.267 1.00 91.31 92 MET A C 1
ATOM 725 O O . MET A 1 92 ? -1.144 -4.410 10.371 1.00 91.31 92 MET A O 1
ATOM 729 N N . LYS A 1 93 ? 0.160 -5.427 8.838 1.00 90.50 93 LYS A N 1
ATOM 730 C CA . LYS A 1 93 ? 1.397 -5.344 9.619 1.00 90.50 93 LYS A CA 1
ATOM 731 C C . LYS A 1 93 ? 2.091 -4.000 9.386 1.00 90.50 93 LYS A C 1
ATOM 733 O O . LYS A 1 93 ? 1.930 -3.410 8.319 1.00 90.50 93 LYS A O 1
ATOM 738 N N . PRO A 1 94 ? 2.851 -3.476 10.354 1.00 90.44 94 PRO A N 1
ATOM 739 C CA . PRO A 1 94 ? 3.727 -2.340 10.110 1.00 90.44 94 PRO A CA 1
ATOM 740 C C . PRO A 1 94 ? 4.742 -2.681 9.028 1.00 90.44 94 PRO A C 1
ATOM 742 O O . PRO A 1 94 ? 5.262 -3.795 8.995 1.00 90.44 94 PRO A O 1
ATOM 745 N N . LEU A 1 95 ? 4.999 -1.723 8.148 1.00 92.38 95 LEU A N 1
ATOM 746 C CA . LEU A 1 95 ? 5.982 -1.864 7.085 1.00 92.38 95 LEU A CA 1
ATOM 747 C C . LEU A 1 95 ? 6.564 -0.493 6.776 1.00 92.38 95 LEU A C 1
ATOM 749 O O . LEU A 1 95 ? 5.822 0.457 6.496 1.00 92.38 95 LEU A O 1
ATOM 753 N N . VAL A 1 96 ? 7.889 -0.398 6.821 1.00 92.38 96 VAL A N 1
ATOM 754 C CA . VAL A 1 96 ? 8.626 0.835 6.530 1.00 92.38 96 VAL A CA 1
ATOM 755 C C . VAL A 1 96 ? 9.278 0.733 5.151 1.00 92.38 96 VAL A C 1
ATOM 757 O O . VAL A 1 96 ? 9.693 -0.343 4.724 1.00 92.38 96 VAL A O 1
ATOM 760 N N . LEU A 1 97 ? 9.383 1.859 4.437 1.00 93.69 97 LEU A N 1
ATOM 761 C CA . LEU A 1 97 ? 9.979 1.904 3.094 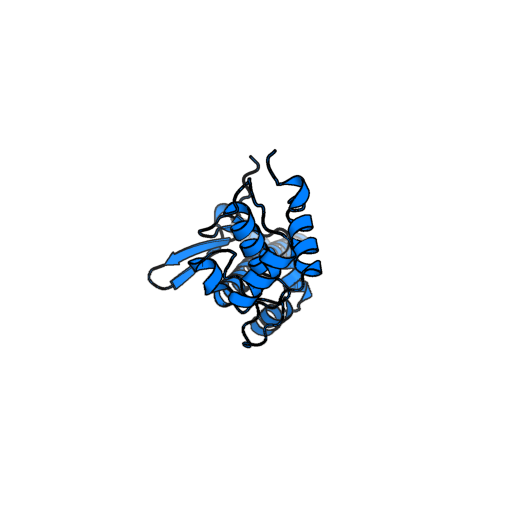1.00 93.69 97 LEU A CA 1
ATOM 762 C C . LEU A 1 97 ? 11.405 1.336 3.075 1.00 93.69 97 LEU A C 1
ATOM 764 O O . LEU A 1 97 ? 11.755 0.617 2.140 1.00 93.69 97 LEU A O 1
ATOM 768 N N . ARG A 1 98 ? 12.190 1.614 4.124 1.00 94.00 98 ARG A N 1
ATOM 769 C CA . ARG A 1 98 ? 13.557 1.111 4.295 1.00 94.00 98 ARG A CA 1
ATOM 770 C C . ARG A 1 98 ? 13.648 -0.416 4.258 1.00 94.00 98 ARG A C 1
ATOM 772 O O . ARG A 1 98 ? 14.541 -0.934 3.608 1.00 94.00 98 ARG A O 1
ATOM 779 N N . GLU A 1 99 ? 12.711 -1.139 4.870 1.00 93.00 99 GLU A N 1
ATOM 780 C CA . GLU A 1 99 ? 12.752 -2.610 4.885 1.00 93.00 99 GLU A CA 1
ATOM 781 C C . GLU A 1 99 ? 12.662 -3.201 3.472 1.00 93.00 99 GLU A C 1
ATOM 783 O O . GLU A 1 99 ? 13.392 -4.128 3.132 1.00 93.00 99 GLU A O 1
ATOM 788 N N . ILE A 1 100 ? 11.791 -2.635 2.631 1.00 96.19 100 ILE A N 1
ATOM 789 C CA . ILE A 1 100 ? 11.644 -3.048 1.229 1.00 96.19 100 ILE A CA 1
ATOM 790 C C . ILE A 1 100 ? 12.837 -2.576 0.389 1.00 96.19 100 ILE A C 1
ATOM 792 O O . ILE A 1 100 ? 13.251 -3.265 -0.542 1.00 96.19 100 ILE A O 1
ATOM 796 N N . ALA A 1 101 ? 13.380 -1.398 0.699 1.00 96.00 101 ALA A N 1
ATOM 797 C CA . ALA A 1 101 ? 14.564 -0.854 0.044 1.00 96.00 101 ALA A CA 1
ATOM 798 C C . ALA A 1 101 ? 15.777 -1.780 0.249 1.00 96.00 101 ALA A C 1
ATOM 800 O O . ALA A 1 101 ? 16.394 -2.201 -0.732 1.00 96.00 101 ALA A O 1
ATOM 801 N N . ASP A 1 102 ? 16.029 -2.171 1.501 1.00 95.94 102 ASP A N 1
ATOM 802 C CA . ASP A 1 102 ? 17.117 -3.063 1.901 1.00 95.94 102 ASP A CA 1
ATOM 803 C C . ASP A 1 102 ? 16.939 -4.466 1.288 1.00 95.94 102 ASP A C 1
ATOM 805 O O . ASP A 1 102 ? 17.878 -5.011 0.710 1.00 95.94 102 ASP A O 1
ATOM 809 N N . GLU A 1 103 ? 15.720 -5.023 1.311 1.00 95.81 103 GLU A N 1
ATOM 810 C CA . GLU A 1 103 ? 15.408 -6.334 0.715 1.00 95.81 103 GLU A CA 1
ATOM 811 C C . GLU A 1 103 ? 15.663 -6.379 -0.802 1.00 95.81 103 GLU A C 1
ATOM 813 O O . GLU A 1 103 ? 16.099 -7.397 -1.342 1.00 95.81 103 GLU A O 1
ATOM 818 N N . LEU A 1 104 ? 15.395 -5.278 -1.509 1.00 96.06 104 LEU A N 1
ATOM 819 C CA . LEU A 1 104 ? 15.506 -5.217 -2.968 1.00 96.06 104 LEU A CA 1
ATOM 820 C C . LEU A 1 104 ? 16.830 -4.628 -3.470 1.00 96.06 104 LEU A C 1
ATOM 822 O O . LEU A 1 104 ? 17.031 -4.590 -4.692 1.00 96.06 104 LEU A O 1
ATOM 826 N N . GLY A 1 105 ? 17.707 -4.173 -2.570 1.00 96.25 105 GLY A N 1
ATOM 827 C CA . GLY A 1 105 ? 18.948 -3.474 -2.912 1.00 96.25 105 GLY A CA 1
ATOM 828 C C . GLY A 1 105 ? 18.703 -2.145 -3.635 1.00 96.25 105 GLY A C 1
ATOM 829 O O . GLY A 1 105 ? 19.436 -1.790 -4.556 1.00 96.25 105 GLY A O 1
ATOM 830 N N . LEU A 1 106 ? 17.627 -1.439 -3.279 1.00 95.50 106 LEU A N 1
ATOM 831 C CA . LEU A 1 106 ? 17.226 -0.164 -3.875 1.00 95.50 106 LEU A CA 1
ATOM 832 C C . LEU A 1 106 ? 17.301 0.953 -2.835 1.00 95.50 106 LEU A C 1
ATOM 834 O O . LEU A 1 106 ? 17.202 0.716 -1.641 1.00 95.50 106 LEU A O 1
ATOM 838 N N . HIS A 1 107 ? 17.418 2.200 -3.285 1.00 96.69 107 HIS A N 1
ATOM 839 C CA . HIS A 1 107 ? 17.356 3.341 -2.374 1.00 96.69 107 HIS A CA 1
ATOM 840 C C . HIS A 1 107 ? 15.910 3.620 -1.927 1.00 96.69 107 HIS A C 1
ATOM 842 O O . HIS A 1 107 ? 14.982 3.521 -2.735 1.00 96.69 107 HIS A O 1
ATOM 848 N N . GLU A 1 108 ? 15.706 4.067 -0.684 1.00 94.88 108 GLU A N 1
ATOM 849 C CA . GLU A 1 108 ? 14.374 4.356 -0.124 1.00 94.88 108 GLU A CA 1
ATOM 850 C C . GLU A 1 108 ? 13.573 5.354 -0.980 1.00 94.88 108 GLU A C 1
ATOM 852 O O . GLU A 1 108 ? 12.381 5.169 -1.236 1.00 94.88 108 GLU A O 1
ATOM 857 N N . SER A 1 109 ? 14.242 6.376 -1.526 1.00 95.69 109 SER A N 1
ATOM 858 C CA . SER A 1 109 ? 13.619 7.340 -2.448 1.00 95.69 109 SER A CA 1
ATOM 859 C C . SER A 1 109 ? 13.076 6.688 -3.728 1.00 95.69 109 SER A C 1
ATOM 861 O O . SER A 1 109 ? 12.082 7.163 -4.280 1.00 95.69 109 SER A O 1
ATOM 863 N N . THR A 1 110 ? 13.676 5.584 -4.184 1.00 95.06 110 THR A N 1
ATOM 864 C CA . THR A 1 110 ? 13.183 4.802 -5.328 1.00 95.06 110 THR A CA 1
ATOM 865 C C . THR A 1 110 ? 11.889 4.089 -4.957 1.00 95.06 110 THR A C 1
ATOM 867 O O . THR A 1 110 ? 10.915 4.187 -5.701 1.00 95.06 110 THR A O 1
ATOM 870 N N . ILE A 1 111 ? 11.830 3.456 -3.781 1.00 96.62 111 ILE A N 1
ATOM 871 C CA . ILE A 1 111 ? 10.611 2.801 -3.279 1.00 96.62 111 ILE A CA 1
ATOM 872 C C . ILE A 1 111 ? 9.485 3.827 -3.091 1.00 96.62 111 ILE A C 1
ATOM 874 O O . ILE A 1 111 ? 8.370 3.624 -3.568 1.00 96.62 111 ILE A O 1
ATOM 878 N N . SER A 1 112 ? 9.777 4.976 -2.477 1.00 94.94 112 SER A N 1
ATOM 879 C CA . SER A 1 112 ? 8.805 6.064 -2.290 1.00 94.94 112 SER A CA 1
ATOM 880 C C . SER A 1 112 ? 8.208 6.552 -3.620 1.00 94.94 112 SER A C 1
ATOM 882 O O . SER A 1 112 ? 6.989 6.690 -3.755 1.00 94.94 112 SER A O 1
ATOM 884 N N . ARG A 1 113 ? 9.047 6.736 -4.650 1.00 94.25 113 ARG A N 1
ATOM 885 C CA . ARG A 1 113 ? 8.598 7.120 -6.000 1.00 94.25 113 ARG A CA 1
ATOM 886 C C . ARG A 1 113 ? 7.776 6.027 -6.679 1.00 94.25 113 ARG A C 1
ATOM 888 O O . ARG A 1 113 ? 6.759 6.334 -7.290 1.00 94.25 113 ARG A O 1
ATOM 895 N N . VAL A 1 114 ? 8.205 4.768 -6.582 1.00 95.31 114 VAL A N 1
ATOM 896 C CA . VAL A 1 114 ? 7.521 3.621 -7.204 1.00 95.31 114 VAL A CA 1
ATOM 897 C C . VAL A 1 114 ? 6.162 3.359 -6.562 1.00 95.31 114 VAL A C 1
ATOM 899 O O . VAL A 1 114 ? 5.234 2.962 -7.253 1.00 95.31 114 VAL A O 1
ATOM 902 N N . THR A 1 115 ? 6.021 3.591 -5.261 1.00 96.00 115 THR A N 1
ATOM 903 C CA . THR A 1 115 ? 4.777 3.311 -4.528 1.00 96.00 115 THR A CA 1
ATOM 904 C C . THR A 1 115 ? 3.727 4.417 -4.650 1.00 96.00 115 THR A C 1
ATOM 906 O O . THR A 1 115 ? 2.553 4.164 -4.389 1.00 96.00 115 THR A O 1
ATOM 909 N N . THR A 1 116 ? 4.127 5.625 -5.057 1.00 94.88 116 THR A N 1
ATOM 910 C CA . THR A 1 116 ? 3.229 6.782 -5.168 1.00 94.88 116 THR A CA 1
ATOM 911 C C . THR A 1 116 ? 2.467 6.765 -6.497 1.00 94.88 116 THR A C 1
ATOM 913 O O . THR A 1 116 ? 3.058 6.605 -7.569 1.00 94.88 116 THR A O 1
ATOM 916 N N . ALA A 1 117 ? 1.146 6.953 -6.438 1.00 93.31 117 ALA A N 1
ATOM 917 C CA . ALA A 1 117 ? 0.226 6.902 -7.577 1.00 93.31 117 ALA A CA 1
ATOM 918 C C . ALA A 1 117 ? 0.384 5.622 -8.422 1.00 93.31 117 ALA A C 1
ATOM 920 O O . ALA A 1 117 ? 0.328 5.654 -9.658 1.00 93.31 117 ALA A O 1
ATOM 921 N N . LYS A 1 118 ? 0.655 4.497 -7.754 1.00 95.62 118 LYS A N 1
ATOM 922 C CA . LYS A 1 118 ? 0.628 3.151 -8.332 1.00 95.62 118 LYS A CA 1
ATOM 923 C C . LYS A 1 118 ? -0.328 2.298 -7.536 1.00 95.62 118 LYS A C 1
ATOM 925 O O . LYS A 1 118 ? -0.288 2.323 -6.308 1.00 95.62 118 LYS A O 1
ATOM 930 N N . TYR A 1 119 ? -1.175 1.558 -8.230 1.00 96.62 119 TYR A N 1
ATOM 931 C CA . TYR A 1 119 ? -2.307 0.876 -7.627 1.00 96.62 119 TYR A CA 1
ATOM 932 C C . TYR A 1 119 ? -2.222 -0.631 -7.822 1.00 96.62 119 TYR A C 1
ATOM 934 O O . TYR A 1 119 ? -1.810 -1.136 -8.864 1.00 96.62 119 TYR A O 1
ATOM 942 N N . MET A 1 120 ? -2.643 -1.351 -6.792 1.00 96.88 120 MET A N 1
ATOM 943 C CA . MET A 1 120 ? -2.694 -2.797 -6.740 1.00 96.88 120 MET A CA 1
ATOM 944 C C . MET A 1 120 ? -4.139 -3.239 -6.546 1.00 96.88 120 MET A C 1
ATOM 946 O O . MET A 1 120 ? -4.787 -2.853 -5.572 1.00 96.88 120 MET A O 1
ATOM 950 N N . ALA A 1 121 ? -4.635 -4.076 -7.451 1.00 96.25 121 ALA A N 1
ATOM 951 C CA . ALA A 1 121 ? -5.882 -4.795 -7.252 1.00 96.25 121 ALA A CA 1
ATOM 952 C C . ALA A 1 121 ? -5.655 -5.958 -6.283 1.00 96.25 121 ALA A C 1
ATOM 954 O O . ALA A 1 121 ? -4.787 -6.810 -6.495 1.00 96.25 121 ALA A O 1
ATOM 955 N N . THR A 1 122 ? -6.449 -5.984 -5.219 1.00 94.62 122 THR A N 1
ATOM 956 C CA . THR A 1 122 ? -6.425 -7.002 -4.168 1.00 94.62 122 THR A CA 1
ATOM 957 C C . THR A 1 122 ? -7.816 -7.628 -4.016 1.00 94.62 122 THR A C 1
ATOM 959 O O . THR A 1 122 ? -8.797 -7.047 -4.486 1.00 94.62 122 THR A O 1
ATOM 962 N N . PRO A 1 123 ? -7.953 -8.759 -3.299 1.00 91.19 123 PRO A N 1
ATOM 963 C CA . PRO A 1 123 ? -9.263 -9.340 -2.993 1.00 91.19 123 PRO A CA 1
ATOM 964 C C . PRO A 1 123 ? -10.220 -8.399 -2.242 1.00 91.19 123 PRO A C 1
ATOM 966 O O . PRO A 1 123 ? -11.427 -8.601 -2.284 1.00 91.19 123 PRO A O 1
ATOM 969 N N . PHE A 1 124 ? -9.693 -7.372 -1.566 1.00 91.38 124 PHE A N 1
ATOM 970 C CA . PHE A 1 124 ? -10.468 -6.404 -0.781 1.00 91.38 124 PHE A CA 1
ATOM 971 C C . PHE A 1 124 ? -10.678 -5.067 -1.509 1.00 91.38 124 PHE A C 1
ATOM 973 O O . PHE A 1 124 ? -11.141 -4.104 -0.902 1.00 91.38 124 PHE A O 1
ATOM 980 N N . GLY A 1 125 ? -10.312 -4.990 -2.793 1.00 92.69 125 GLY A N 1
ATOM 981 C CA . GLY A 1 125 ? -10.400 -3.782 -3.612 1.00 92.69 125 GLY A CA 1
ATOM 982 C C . GLY A 1 125 ? -9.045 -3.290 -4.122 1.00 92.69 125 GLY A C 1
ATOM 983 O O . GLY A 1 125 ? -8.012 -3.943 -3.948 1.00 92.69 125 GLY A O 1
ATOM 984 N N . THR A 1 126 ? -9.057 -2.131 -4.776 1.00 94.69 126 THR A N 1
ATOM 985 C CA . THR A 1 126 ? -7.864 -1.506 -5.360 1.00 94.69 126 THR A CA 1
ATOM 986 C C . THR A 1 126 ? -7.262 -0.496 -4.389 1.00 94.69 126 THR A C 1
ATOM 988 O O . THR A 1 126 ? -7.931 0.455 -3.989 1.00 94.69 126 THR A O 1
ATOM 991 N N . PHE A 1 127 ? -5.989 -0.679 -4.040 1.00 95.12 127 PHE A N 1
ATOM 992 C CA . PHE A 1 127 ? -5.263 0.177 -3.099 1.00 95.12 127 PHE A CA 1
ATOM 993 C C . PHE A 1 127 ? -4.008 0.747 -3.745 1.00 95.12 127 PHE A C 1
ATOM 995 O O . PHE A 1 127 ? -3.342 0.071 -4.523 1.00 95.12 127 PHE A O 1
ATOM 1002 N N . GLU A 1 128 ? -3.658 1.985 -3.408 1.00 95.94 128 GLU A N 1
ATOM 1003 C CA . GLU A 1 128 ? -2.340 2.520 -3.750 1.00 95.94 128 GLU A CA 1
ATOM 1004 C C . GLU A 1 128 ? -1.256 1.704 -3.028 1.00 95.94 128 GLU A C 1
ATOM 1006 O O . GLU A 1 128 ? -1.428 1.358 -1.862 1.00 95.94 128 GLU A O 1
ATOM 1011 N N . LEU A 1 129 ? -0.118 1.423 -3.665 1.00 96.62 129 LEU A N 1
ATOM 1012 C CA . LEU A 1 129 ? 0.984 0.685 -3.033 1.00 96.62 129 LEU A CA 1
ATOM 1013 C C . LEU A 1 129 ? 1.454 1.358 -1.738 1.00 96.62 129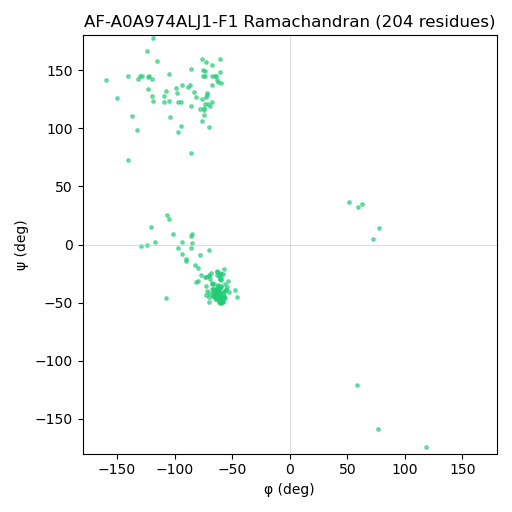 LEU A C 1
ATOM 1015 O O . LEU A 1 129 ? 1.811 0.685 -0.773 1.00 96.62 129 LEU A O 1
ATOM 1019 N N . LYS A 1 130 ? 1.398 2.691 -1.690 1.00 94.94 130 LYS A N 1
ATOM 1020 C CA . LYS A 1 130 ? 1.745 3.481 -0.510 1.00 94.94 130 LYS A CA 1
ATOM 1021 C C . LYS A 1 130 ? 0.872 3.181 0.718 1.00 94.94 130 LYS A C 1
ATOM 1023 O O . LYS A 1 130 ? 1.338 3.358 1.838 1.00 94.94 130 LYS A O 1
ATOM 1028 N N . TYR A 1 131 ? -0.353 2.683 0.531 1.00 93.38 131 TYR A N 1
ATOM 1029 C CA . TYR A 1 131 ? -1.287 2.334 1.613 1.00 93.38 131 TYR A CA 1
ATOM 1030 C C . TYR A 1 131 ? -0.744 1.260 2.569 1.00 93.38 131 TYR A C 1
ATOM 1032 O O . TYR A 1 131 ? -1.079 1.254 3.754 1.00 93.38 131 TYR A O 1
ATOM 1040 N N . PHE A 1 132 ? 0.102 0.361 2.062 1.00 94.38 132 PHE A N 1
ATOM 1041 C CA . PHE A 1 132 ? 0.682 -0.740 2.835 1.00 94.38 132 PHE A CA 1
ATOM 1042 C C . PHE A 1 132 ? 1.832 -0.308 3.747 1.00 94.38 132 PHE A C 1
ATOM 1044 O O . PHE A 1 132 ? 2.293 -1.110 4.557 1.00 94.38 132 PHE A O 1
ATOM 1051 N N . PHE A 1 133 ? 2.296 0.937 3.622 1.00 91.44 133 PHE A N 1
ATOM 1052 C CA . PHE A 1 133 ? 3.350 1.491 4.458 1.00 91.44 133 PHE A CA 1
ATOM 1053 C C . PHE A 1 133 ? 2.728 2.303 5.584 1.00 91.44 133 PHE A C 1
ATOM 1055 O O . PHE A 1 133 ? 1.982 3.257 5.364 1.00 91.44 133 PHE A O 1
ATOM 1062 N N . GLY A 1 134 ? 3.046 1.923 6.812 1.00 83.88 134 GLY A N 1
ATOM 1063 C CA . GLY A 1 134 ? 2.481 2.545 7.993 1.00 83.88 134 GLY A CA 1
ATOM 1064 C C . GLY A 1 134 ? 3.356 2.291 9.201 1.00 83.88 134 GLY A C 1
ATOM 1065 O O . GLY A 1 134 ? 3.897 1.198 9.374 1.00 83.88 134 GLY A O 1
ATOM 1066 N N . SER A 1 135 ? 3.468 3.309 10.051 1.00 76.75 135 SER A N 1
ATOM 1067 C CA . SER A 1 135 ? 4.137 3.173 11.338 1.00 76.75 135 SER A CA 1
ATOM 1068 C C . SER A 1 135 ? 3.402 2.152 12.205 1.00 76.75 135 SER A C 1
ATOM 1070 O O . SER A 1 135 ? 2.162 2.122 12.235 1.00 76.75 135 SER A O 1
ATOM 1072 N N . GLY A 1 136 ? 4.174 1.336 12.917 1.00 72.81 136 GLY A N 1
ATOM 1073 C CA . GLY A 1 136 ? 3.656 0.492 13.983 1.00 72.81 136 GLY A CA 1
ATOM 1074 C C . GLY A 1 136 ? 3.349 1.310 15.231 1.00 72.81 136 GLY A C 1
ATOM 1075 O O . GLY A 1 136 ? 3.983 2.335 15.483 1.00 72.81 136 GLY A O 1
ATOM 1076 N N . LEU A 1 137 ? 2.366 0.852 15.995 1.00 66.62 137 LEU A N 1
ATOM 1077 C CA . LEU A 1 137 ? 2.221 1.174 17.407 1.00 66.62 137 LEU A CA 1
ATOM 1078 C C . LEU A 1 137 ? 2.804 -0.001 18.200 1.00 66.62 137 LEU A C 1
ATOM 1080 O O . LEU A 1 137 ? 2.581 -1.159 17.836 1.00 66.62 137 LEU A O 1
ATOM 1084 N N . GLY A 1 138 ? 3.606 0.313 19.218 1.00 55.41 138 GLY A N 1
ATOM 1085 C CA . GLY A 1 138 ? 4.197 -0.696 20.093 1.00 55.41 138 GLY A CA 1
ATOM 1086 C C . GLY A 1 138 ? 3.111 -1.418 20.884 1.00 55.41 138 GLY A C 1
ATOM 1087 O O . GLY A 1 138 ? 2.105 -0.811 21.244 1.00 55.41 138 GLY A O 1
ATOM 1088 N N . THR A 1 139 ? 3.304 -2.709 21.131 1.00 57.59 139 THR A N 1
ATOM 1089 C CA . THR A 1 139 ? 2.458 -3.485 22.041 1.00 57.59 139 THR A CA 1
ATOM 1090 C C . THR A 1 139 ? 3.334 -4.205 23.056 1.00 57.59 139 THR A C 1
ATOM 1092 O O . THR A 1 139 ? 4.435 -4.648 22.725 1.00 57.59 139 THR A O 1
ATOM 1095 N N . GLU A 1 140 ? 2.848 -4.348 24.290 1.00 44.69 140 GLU A N 1
ATOM 1096 C CA . GLU A 1 140 ? 3.562 -5.061 25.362 1.00 44.69 140 GLU A CA 1
ATOM 1097 C C . GLU A 1 140 ? 3.767 -6.555 25.044 1.00 44.69 140 GLU A C 1
ATOM 1099 O O . GLU A 1 140 ? 4.706 -7.173 25.533 1.00 44.69 140 GLU A O 1
ATOM 1104 N N . SER A 1 141 ? 2.940 -7.138 24.166 1.00 47.88 141 SER A N 1
ATOM 1105 C CA . SER A 1 141 ? 3.055 -8.538 23.720 1.00 47.88 141 SER A CA 1
ATOM 1106 C C . SER A 1 141 ? 4.019 -8.749 22.539 1.00 47.88 141 SER A C 1
ATOM 1108 O O . SER A 1 141 ? 4.061 -9.837 21.967 1.00 47.88 141 SER A O 1
ATOM 1110 N N . GLY A 1 142 ? 4.770 -7.721 22.123 1.00 45.72 142 GLY A N 1
ATOM 1111 C CA . GLY A 1 142 ? 5.728 -7.802 21.010 1.00 45.72 142 GLY A CA 1
ATOM 1112 C C . GLY A 1 142 ? 5.095 -7.888 19.611 1.00 45.72 142 GLY A C 1
ATOM 1113 O O . GLY A 1 142 ? 5.803 -8.035 18.614 1.00 45.72 142 GLY A O 1
ATOM 1114 N N . GLY A 1 143 ? 3.767 -7.787 19.506 1.00 52.59 143 GLY A N 1
ATOM 1115 C CA . GLY A 1 143 ? 3.032 -7.802 18.243 1.00 52.59 143 GLY A CA 1
ATOM 1116 C C . GLY A 1 143 ? 2.707 -6.389 17.772 1.00 52.59 143 GLY A C 1
ATOM 1117 O O . GLY A 1 143 ? 1.721 -5.808 18.205 1.00 52.59 143 GLY A O 1
ATOM 1118 N N . ASN A 1 144 ? 3.500 -5.808 16.876 1.00 66.19 144 ASN A N 1
ATOM 1119 C CA . ASN A 1 144 ? 3.241 -4.439 16.422 1.00 66.19 144 ASN A CA 1
ATOM 1120 C C . ASN A 1 144 ? 1.981 -4.365 15.532 1.00 66.19 144 ASN A C 1
ATOM 1122 O O . ASN A 1 144 ? 1.936 -4.977 14.463 1.00 66.19 144 ASN A O 1
ATOM 1126 N N . ALA A 1 145 ? 0.981 -3.571 15.927 1.00 73.62 145 ALA A N 1
ATOM 1127 C CA . ALA A 1 145 ? -0.178 -3.263 15.087 1.00 73.62 145 ALA A CA 1
ATOM 1128 C C . ALA A 1 145 ? 0.115 -2.032 14.218 1.00 73.62 145 ALA A C 1
ATOM 1130 O O . ALA A 1 145 ? 0.655 -1.033 14.697 1.00 73.62 145 ALA A O 1
ATOM 1131 N N . SER A 1 146 ? -0.234 -2.068 12.929 1.00 84.31 146 SER A N 1
ATOM 1132 C CA . SER A 1 146 ? -0.083 -0.880 12.078 1.00 84.31 146 SER A CA 1
ATOM 1133 C C . SER A 1 146 ? -1.146 0.169 12.403 1.00 84.31 146 SER A C 1
ATOM 1135 O O . SER A 1 146 ? -2.287 -0.156 12.735 1.00 84.31 146 SER A O 1
ATOM 1137 N N . SER A 1 147 ? -0.814 1.448 12.227 1.00 86.12 147 SER A N 1
ATOM 1138 C CA . SER A 1 147 ? -1.804 2.534 12.326 1.00 86.12 147 SER A CA 1
ATOM 1139 C C . SER A 1 147 ? -3.031 2.323 11.419 1.00 86.12 147 SER A C 1
ATOM 1141 O O . SER A 1 147 ? -4.146 2.697 11.784 1.00 86.12 147 SER A O 1
ATOM 1143 N N . THR A 1 148 ? -2.852 1.677 10.262 1.00 87.00 148 THR A N 1
ATOM 1144 C CA . THR A 1 148 ? -3.937 1.276 9.355 1.00 87.00 148 THR A CA 1
ATOM 1145 C C . THR A 1 148 ? -4.842 0.207 9.973 1.00 87.00 148 THR A C 1
ATOM 1147 O O . THR A 1 148 ? -6.064 0.355 9.911 1.00 87.00 148 THR A O 1
ATOM 1150 N N . ALA A 1 149 ? -4.272 -0.817 10.616 1.00 87.50 149 ALA A N 1
ATOM 1151 C CA . ALA A 1 149 ? -5.034 -1.838 11.334 1.00 87.50 149 ALA A CA 1
ATOM 1152 C C . ALA A 1 149 ? -5.836 -1.235 12.493 1.00 87.50 149 ALA A C 1
ATOM 1154 O O . ALA A 1 149 ? -7.033 -1.490 12.607 1.00 87.50 149 ALA A O 1
ATOM 1155 N N . VAL A 1 150 ? -5.224 -0.350 13.287 1.00 89.50 150 VAL A N 1
ATOM 1156 C CA . VAL A 1 150 ? -5.920 0.319 14.399 1.00 89.50 150 VAL A CA 1
ATOM 1157 C C . VAL A 1 150 ? -7.087 1.169 13.898 1.00 89.50 150 VAL A C 1
ATOM 1159 O O . VAL A 1 150 ? -8.183 1.098 14.447 1.00 89.50 150 VAL A O 1
ATOM 1162 N N . ARG A 1 151 ? -6.913 1.927 12.808 1.00 90.69 151 ARG A N 1
ATOM 1163 C CA . ARG A 1 151 ? -8.021 2.673 12.180 1.00 90.69 151 ARG A CA 1
ATOM 1164 C C . ARG A 1 151 ? -9.144 1.751 11.700 1.00 90.69 151 ARG A C 1
ATOM 1166 O O . ARG A 1 151 ? -10.314 2.095 11.859 1.00 90.69 151 ARG A O 1
ATOM 1173 N N . ALA A 1 152 ? -8.803 0.601 11.121 1.00 90.81 152 ALA A N 1
ATOM 1174 C CA . ALA A 1 152 ? -9.791 -0.379 10.681 1.00 90.81 152 ALA A CA 1
ATOM 1175 C C . ALA A 1 152 ? -10.587 -0.954 11.866 1.00 90.81 152 ALA A C 1
ATOM 1177 O O . ALA A 1 152 ? -11.812 -1.016 11.789 1.00 90.81 152 ALA A O 1
ATOM 1178 N N . LEU A 1 153 ? -9.917 -1.276 12.978 1.00 91.25 153 LEU A N 1
ATOM 1179 C CA . LEU A 1 153 ? -10.555 -1.756 14.209 1.00 91.25 153 LEU A CA 1
ATOM 1180 C C . LEU A 1 153 ? -11.455 -0.696 14.850 1.00 91.25 153 LEU A C 1
ATOM 1182 O O . LEU A 1 153 ? -12.601 -0.992 15.170 1.00 91.25 153 LEU A O 1
ATOM 1186 N N . ILE A 1 154 ? -10.996 0.558 14.951 1.00 92.19 154 ILE A N 1
ATOM 1187 C CA . ILE A 1 154 ? -11.826 1.673 15.445 1.00 92.19 154 ILE A CA 1
ATOM 1188 C C . ILE A 1 154 ? -13.103 1.787 14.609 1.00 92.19 154 ILE A C 1
ATOM 1190 O O . ILE A 1 154 ? -14.200 1.889 15.155 1.00 92.19 154 ILE A O 1
ATOM 1194 N N . LYS A 1 155 ? -12.979 1.734 13.276 1.00 93.00 155 LYS A N 1
ATOM 1195 C CA . LYS A 1 155 ? -14.141 1.770 12.384 1.00 93.00 155 LYS A CA 1
ATOM 1196 C C . LYS A 1 155 ? -15.067 0.576 12.621 1.00 93.00 155 LYS A C 1
ATOM 1198 O O . LYS A 1 155 ? -16.280 0.767 12.626 1.00 93.00 155 LYS A O 1
ATOM 1203 N N . GLN A 1 156 ? -14.525 -0.624 12.817 1.00 92.19 156 GLN A N 1
ATOM 1204 C CA . GLN A 1 156 ? -15.306 -1.832 13.079 1.00 92.19 156 GLN A CA 1
ATOM 1205 C C . GLN A 1 156 ? -16.071 -1.742 14.405 1.00 92.19 156 GLN A C 1
ATOM 1207 O O . GLN A 1 156 ? -17.271 -1.995 14.415 1.00 92.19 156 GLN A O 1
ATOM 1212 N N . PHE A 1 157 ? -15.419 -1.323 15.493 1.00 92.75 157 PHE A N 1
ATOM 1213 C CA . PHE A 1 157 ? -16.069 -1.152 16.796 1.00 92.75 157 PHE A CA 1
ATOM 1214 C C . PHE A 1 157 ? -17.184 -0.115 16.747 1.00 92.75 157 PHE A C 1
ATOM 1216 O O . PHE A 1 157 ? -18.283 -0.376 17.222 1.00 92.75 157 PHE A O 1
ATOM 1223 N N . ILE A 1 158 ? -16.930 1.028 16.107 1.00 92.19 158 ILE A N 1
ATOM 1224 C CA . ILE A 1 158 ? -17.941 2.075 15.948 1.00 92.19 158 ILE A CA 1
ATOM 1225 C C . ILE A 1 158 ? -19.092 1.602 15.054 1.00 92.19 158 ILE A C 1
ATOM 1227 O O . ILE A 1 158 ? -20.244 1.892 15.341 1.00 92.19 158 ILE A O 1
ATOM 1231 N N . SER A 1 159 ? -18.815 0.842 13.993 1.00 90.69 159 SER A N 1
ATOM 1232 C CA . SER A 1 159 ? -19.873 0.320 13.113 1.00 90.69 159 SER A CA 1
ATOM 1233 C C . SER A 1 159 ? -20.747 -0.737 13.798 1.00 90.69 159 SER A C 1
ATOM 1235 O O . SER A 1 159 ? -21.885 -0.935 13.388 1.00 90.69 159 SER A O 1
ATOM 1237 N N . ALA A 1 160 ? -20.219 -1.417 14.818 1.00 91.38 160 ALA A N 1
ATOM 1238 C CA . ALA A 1 160 ? -20.927 -2.424 15.605 1.00 91.38 160 ALA A CA 1
ATOM 1239 C C . ALA A 1 160 ? -21.578 -1.856 16.882 1.00 91.38 160 ALA A C 1
ATOM 1241 O O . ALA A 1 160 ? -22.147 -2.613 17.669 1.00 91.38 160 ALA A O 1
ATOM 1242 N N . GLU A 1 161 ? -21.477 -0.548 17.130 1.00 89.56 161 GLU A N 1
ATOM 1243 C CA . GLU A 1 161 ? -21.975 0.048 18.366 1.00 89.56 161 GLU A CA 1
ATOM 1244 C C . GLU A 1 161 ? -23.502 0.201 18.388 1.00 89.56 161 GLU A C 1
ATOM 1246 O O . GLU A 1 161 ? -24.177 0.274 17.361 1.00 89.56 161 GLU A O 1
ATOM 1251 N N . SER A 1 162 ? -24.061 0.335 19.592 1.00 88.88 162 SER A N 1
ATOM 1252 C CA . SER A 1 162 ? -25.463 0.714 19.749 1.00 88.88 162 SER A CA 1
ATOM 1253 C C . SER A 1 162 ? -25.632 2.228 19.623 1.00 88.88 162 SER A C 1
ATOM 1255 O O . SER A 1 162 ? -25.048 2.979 20.402 1.00 88.88 162 SER A O 1
ATOM 1257 N N . ALA A 1 163 ? -26.534 2.686 18.750 1.00 86.38 163 ALA A N 1
ATOM 1258 C CA . ALA A 1 163 ? -26.872 4.110 18.620 1.00 86.38 163 ALA A CA 1
ATOM 1259 C C . ALA A 1 163 ? -27.377 4.749 19.935 1.00 86.38 163 ALA A C 1
ATOM 1261 O O . ALA A 1 163 ? -27.224 5.951 20.145 1.00 86.38 163 ALA A O 1
ATOM 1262 N N . LYS A 1 164 ? -27.944 3.949 20.854 1.00 88.19 164 LYS A N 1
ATOM 1263 C CA . LYS A 1 164 ? -28.403 4.415 22.178 1.00 88.19 164 LYS A CA 1
ATOM 1264 C C . LYS A 1 164 ? -27.253 4.619 23.171 1.00 88.19 164 LYS A C 1
ATOM 1266 O O . LYS A 1 164 ? -27.379 5.391 24.124 1.00 88.19 164 LYS A O 1
ATOM 1271 N N . ARG A 1 165 ? -26.148 3.893 22.986 1.00 89.00 165 ARG A N 1
ATOM 1272 C CA . ARG A 1 165 ? -24.968 3.887 23.862 1.00 89.00 165 ARG A CA 1
ATOM 1273 C C . ARG A 1 165 ? -23.696 3.816 23.004 1.00 89.00 165 ARG A C 1
ATOM 1275 O O . ARG A 1 165 ? -23.070 2.758 22.952 1.00 89.00 165 ARG A O 1
ATOM 1282 N N . PRO A 1 166 ? -23.335 4.914 22.317 1.00 92.31 166 PRO A N 1
ATOM 1283 C CA . PRO A 1 166 ? -22.139 4.948 21.485 1.00 92.31 166 PRO A CA 1
ATOM 1284 C C . PRO A 1 166 ? -20.881 4.777 22.337 1.00 92.31 166 PRO A C 1
ATOM 1286 O O . PRO A 1 166 ? -20.804 5.268 23.467 1.00 92.31 166 PRO A O 1
ATOM 1289 N N . LEU A 1 167 ? -19.880 4.105 21.774 1.00 93.38 167 LEU A N 1
ATOM 1290 C CA . LEU A 1 167 ? -18.618 3.828 22.448 1.00 93.38 167 LEU A CA 1
ATOM 1291 C C . LEU A 1 167 ? -17.789 5.110 22.557 1.00 93.38 167 LEU A C 1
ATOM 1293 O O . LEU A 1 167 ? -17.535 5.796 21.560 1.00 93.38 167 LEU A O 1
ATOM 1297 N N . SER A 1 168 ? -17.349 5.433 23.771 1.00 94.38 168 SER A N 1
ATOM 1298 C CA . SER A 1 168 ? -16.412 6.530 24.017 1.00 94.38 168 SER A CA 1
ATOM 1299 C C . SER A 1 168 ? -14.994 6.181 23.551 1.00 94.38 168 SER A C 1
ATOM 1301 O O . SER A 1 168 ? -14.611 5.015 23.491 1.00 94.38 168 SER A O 1
ATOM 1303 N N . ASP A 1 169 ? -14.176 7.204 23.283 1.00 93.94 169 ASP A N 1
ATOM 1304 C CA . ASP A 1 169 ? -12.770 7.007 22.892 1.00 93.94 169 ASP A CA 1
ATOM 1305 C C . ASP A 1 169 ? -11.961 6.252 23.976 1.00 93.94 169 ASP A C 1
ATOM 1307 O O . ASP A 1 169 ? -10.979 5.587 23.651 1.00 93.94 169 ASP A O 1
ATOM 1311 N N . ASN A 1 170 ? -12.378 6.326 25.251 1.00 94.56 170 ASN A N 1
ATOM 1312 C CA . ASN A 1 170 ? -11.800 5.533 26.345 1.00 94.56 170 ASN A CA 1
ATOM 1313 C C . ASN A 1 170 ? -12.163 4.050 26.218 1.00 94.56 170 ASN A C 1
ATOM 1315 O O . ASN A 1 170 ? -11.274 3.211 26.239 1.00 94.56 170 ASN A O 1
ATOM 1319 N N . GLN A 1 171 ? -13.444 3.736 26.012 1.00 94.31 171 GLN A N 1
ATOM 1320 C CA . GLN A 1 171 ? -13.893 2.348 25.850 1.00 94.31 171 GLN A CA 1
ATOM 1321 C C . GLN A 1 171 ? -13.244 1.690 24.630 1.00 94.31 171 GLN A C 1
ATOM 1323 O O . GLN A 1 171 ? -12.809 0.550 24.694 1.00 94.31 171 GLN A O 1
ATOM 1328 N N . ILE A 1 172 ? -13.108 2.426 23.524 1.00 93.88 172 ILE A N 1
ATOM 1329 C CA . ILE A 1 172 ? -12.406 1.931 22.333 1.00 93.88 172 ILE A CA 1
ATOM 1330 C C . ILE A 1 172 ? -10.924 1.649 22.639 1.00 93.88 172 ILE A C 1
ATOM 1332 O O . ILE A 1 172 ? -10.377 0.666 22.150 1.00 93.88 172 ILE A O 1
ATOM 1336 N N . SER A 1 173 ? -10.269 2.494 23.441 1.00 93.25 173 SER A N 1
ATOM 1337 C CA . SER A 1 173 ? -8.883 2.289 23.888 1.00 93.25 173 SER A CA 1
ATOM 1338 C C . SER A 1 173 ? -8.743 1.027 24.752 1.00 93.25 173 SER A C 1
ATOM 1340 O O . SER A 1 173 ? -7.824 0.243 24.528 1.00 93.25 173 SER A O 1
ATOM 1342 N N . GLU A 1 174 ? -9.685 0.783 25.666 1.00 93.25 174 GLU A N 1
ATOM 1343 C CA . GLU A 1 174 ? -9.740 -0.434 26.491 1.00 93.25 174 GLU A CA 1
ATOM 1344 C C . GLU A 1 174 ? -9.967 -1.692 25.641 1.00 93.25 174 GLU A C 1
ATOM 1346 O O . GLU A 1 174 ? -9.202 -2.644 25.751 1.00 93.25 174 GLU A O 1
ATOM 1351 N N . MET A 1 175 ? -10.926 -1.668 24.710 1.00 92.06 175 MET A N 1
ATOM 1352 C CA . MET A 1 175 ? -11.185 -2.787 23.791 1.00 92.06 175 MET A CA 1
ATOM 1353 C C . MET A 1 175 ? -9.977 -3.109 22.899 1.00 92.06 175 MET A C 1
ATOM 1355 O O . MET A 1 175 ? -9.703 -4.270 22.604 1.00 92.06 175 MET A O 1
ATOM 1359 N N . LEU A 1 176 ? -9.231 -2.090 22.453 1.00 89.62 176 LEU A N 1
ATOM 1360 C CA . LEU A 1 176 ? -7.974 -2.303 21.730 1.00 89.62 176 LEU A CA 1
ATOM 1361 C C . LEU A 1 176 ? -6.925 -2.965 22.633 1.00 89.62 176 LEU A C 1
ATOM 1363 O O . LEU A 1 176 ? -6.236 -3.881 22.184 1.00 89.62 176 LEU A O 1
ATOM 1367 N N . LYS A 1 177 ? -6.842 -2.554 23.904 1.00 88.81 177 LYS A N 1
ATOM 1368 C CA . LYS A 1 177 ? -5.928 -3.146 24.887 1.00 88.81 177 LYS A CA 1
ATOM 1369 C C . LYS A 1 177 ? -6.255 -4.616 25.164 1.00 88.81 177 LYS A C 1
ATOM 1371 O O . LYS A 1 177 ? -5.335 -5.423 25.239 1.00 88.81 177 LYS A O 1
ATOM 1376 N N . GLU A 1 178 ? -7.533 -4.984 25.230 1.00 88.25 178 GLU A N 1
ATOM 1377 C CA . GLU A 1 178 ? -7.980 -6.385 25.338 1.00 88.25 178 GLU A CA 1
ATOM 1378 C C . GLU A 1 178 ? -7.542 -7.240 24.138 1.00 88.25 178 GLU A C 1
ATOM 1380 O O . GLU A 1 178 ? -7.273 -8.429 24.283 1.00 88.25 178 GLU A O 1
ATOM 1385 N N . GLN A 1 179 ? -7.401 -6.632 22.956 1.00 82.88 179 GLN A N 1
ATOM 1386 C CA . GLN A 1 179 ? -6.837 -7.272 21.761 1.00 82.88 179 GLN A CA 1
ATOM 1387 C C . GLN A 1 179 ? -5.299 -7.214 21.705 1.00 82.88 179 GLN A C 1
ATOM 1389 O O . GLN A 1 179 ? -4.703 -7.542 20.678 1.00 82.88 179 GLN A O 1
ATOM 1394 N N . GLY A 1 180 ? -4.646 -6.787 22.790 1.00 82.31 180 GLY A N 1
ATOM 1395 C CA . GLY A 1 180 ? -3.194 -6.661 22.890 1.00 82.31 180 GLY A CA 1
ATOM 1396 C C . GLY A 1 180 ? -2.620 -5.429 22.190 1.00 82.31 180 GLY A C 1
ATOM 1397 O O . GLY A 1 180 ? -1.416 -5.376 21.965 1.00 82.31 180 GLY A O 1
ATOM 1398 N N . ILE A 1 181 ? -3.444 -4.443 21.819 1.00 83.88 181 ILE A N 1
ATOM 1399 C CA . ILE A 1 181 ? -3.010 -3.221 21.131 1.00 83.88 181 ILE A CA 1
ATOM 1400 C C . ILE A 1 181 ? -3.003 -2.050 22.111 1.00 83.88 181 ILE A C 1
ATOM 1402 O O . ILE A 1 181 ? -4.050 -1.513 22.477 1.00 83.88 181 ILE A O 1
ATOM 1406 N N . GLU A 1 182 ? -1.813 -1.578 22.476 1.00 83.62 182 GLU A N 1
ATOM 1407 C CA . GLU A 1 182 ? -1.686 -0.378 23.297 1.00 83.62 182 GLU A CA 1
ATOM 1408 C C . GLU A 1 182 ? -1.929 0.886 22.470 1.00 83.62 182 GLU A C 1
ATOM 1410 O O . GLU A 1 182 ? -1.111 1.321 21.658 1.00 83.62 182 GLU A O 1
ATOM 1415 N N . CYS A 1 183 ? -3.087 1.506 22.676 1.00 86.12 183 CYS A N 1
ATOM 1416 C CA . CYS A 1 183 ? -3.438 2.742 21.996 1.00 86.12 183 CYS A CA 1
ATOM 1417 C C . CYS A 1 183 ? -4.082 3.718 22.972 1.00 86.12 183 CYS A C 1
ATOM 1419 O O . CYS A 1 183 ? -5.220 3.524 23.388 1.00 86.12 183 CYS A O 1
ATOM 1421 N N . ALA A 1 184 ? -3.385 4.807 23.299 1.00 89.06 184 ALA A N 1
ATOM 1422 C CA . ALA A 1 184 ? -3.913 5.839 24.185 1.00 89.06 184 ALA A CA 1
ATOM 1423 C C . ALA A 1 184 ? -5.191 6.490 23.620 1.00 89.06 184 ALA A C 1
ATOM 1425 O O . ALA A 1 184 ? -5.313 6.704 22.410 1.00 89.06 184 ALA A O 1
ATOM 1426 N N . ARG A 1 185 ? -6.099 6.924 24.504 1.00 92.44 185 ARG A N 1
ATOM 1427 C CA . ARG A 1 185 ? -7.336 7.650 24.148 1.00 92.44 185 ARG A CA 1
ATOM 1428 C C . ARG A 1 185 ? -7.113 8.782 23.135 1.00 92.44 185 ARG A C 1
ATOM 1430 O O . ARG A 1 185 ? -7.869 8.911 22.178 1.00 92.44 185 ARG A O 1
ATOM 1437 N N . ARG A 1 186 ? -6.077 9.614 23.322 1.00 91.38 186 ARG A N 1
ATOM 1438 C CA . ARG A 1 186 ? -5.774 10.735 22.403 1.00 91.38 186 ARG A CA 1
ATOM 1439 C C . ARG A 1 186 ? -5.451 10.244 20.985 1.00 91.38 186 ARG A C 1
ATOM 1441 O O . ARG A 1 186 ? -5.833 10.889 20.012 1.00 91.38 186 ARG A O 1
ATOM 1448 N N . THR A 1 187 ? -4.794 9.091 20.866 1.00 89.81 187 THR A N 1
ATOM 1449 C CA . THR A 1 187 ? -4.494 8.442 19.582 1.00 89.81 187 THR A CA 1
ATOM 1450 C C . THR A 1 187 ? -5.763 7.897 18.931 1.00 89.81 187 THR A C 1
ATOM 1452 O O . THR A 1 187 ? -5.962 8.108 17.735 1.00 89.81 187 THR A O 1
ATOM 1455 N N . VAL A 1 188 ? -6.661 7.288 19.716 1.00 92.00 188 VAL A N 1
ATOM 1456 C CA . VAL A 1 188 ? -7.990 6.858 19.245 1.00 92.00 188 VAL A CA 1
ATOM 1457 C C . VAL A 1 188 ? -8.781 8.047 18.700 1.00 92.00 188 VAL A C 1
ATOM 1459 O O . VAL A 1 188 ? -9.252 7.989 17.567 1.00 92.00 188 VAL A O 1
ATOM 1462 N N . ALA A 1 189 ? -8.858 9.150 19.453 1.00 91.81 189 ALA A N 1
ATOM 1463 C CA . ALA A 1 189 ? -9.544 10.371 19.030 1.00 91.81 189 ALA A CA 1
ATOM 1464 C C . ALA A 1 189 ? -8.972 10.920 17.711 1.00 91.81 189 ALA A C 1
ATOM 1466 O O . ALA A 1 189 ? -9.720 11.141 16.759 1.00 91.81 189 ALA A O 1
ATOM 1467 N N . LYS A 1 190 ? -7.639 11.029 17.608 1.00 92.00 190 LYS A N 1
ATOM 1468 C CA . LYS A 1 190 ? -6.942 11.462 16.384 1.00 92.00 190 LYS A CA 1
ATOM 1469 C C . LYS A 1 190 ? -7.270 10.571 15.182 1.00 92.00 190 LYS A C 1
ATOM 1471 O O . LYS A 1 190 ? -7.465 11.061 14.070 1.00 92.00 190 LYS A O 1
ATOM 1476 N N . TYR A 1 191 ? -7.302 9.252 15.368 1.00 92.19 191 TYR A N 1
ATOM 1477 C CA . TYR A 1 191 ? -7.630 8.315 14.293 1.00 92.19 191 TYR A CA 1
ATOM 1478 C C . TYR A 1 191 ? -9.109 8.357 13.911 1.00 92.19 191 TYR A C 1
ATOM 1480 O O . TYR A 1 191 ? -9.412 8.348 12.720 1.00 92.19 191 TYR A O 1
ATOM 1488 N N . ARG A 1 192 ? -10.016 8.480 14.883 1.00 94.06 192 ARG A N 1
ATOM 1489 C CA . ARG A 1 192 ? -11.455 8.674 14.661 1.00 94.06 192 ARG A CA 1
ATOM 1490 C C . ARG A 1 192 ? -11.734 9.945 13.851 1.00 94.06 192 ARG A C 1
ATOM 1492 O O . ARG A 1 192 ? -12.486 9.897 12.879 1.00 94.06 192 ARG A O 1
ATOM 1499 N N . GLU A 1 193 ? -11.098 11.058 14.207 1.00 92.38 193 GLU A N 1
ATOM 1500 C CA . GLU A 1 193 ? -11.197 12.327 13.472 1.00 92.38 193 GLU A CA 1
ATOM 1501 C C . GLU A 1 193 ? -10.662 12.204 12.044 1.00 92.38 193 GLU A C 1
ATOM 1503 O O . GLU A 1 193 ? -11.317 12.643 11.101 1.00 92.38 193 GLU A O 1
ATOM 1508 N N . GLY A 1 194 ? -9.527 11.520 11.855 1.00 89.25 194 GLY A N 1
ATOM 1509 C CA . GLY A 1 194 ? -9.000 11.210 10.522 1.00 89.25 194 GLY A CA 1
ATOM 1510 C C . GLY A 1 194 ? -9.940 10.343 9.673 1.00 89.25 194 GLY A C 1
ATOM 1511 O O . GLY A 1 194 ? -9.929 10.441 8.447 1.00 89.25 194 GLY A O 1
ATOM 1512 N N . LEU A 1 195 ? -10.785 9.530 10.313 1.00 90.25 195 LEU A N 1
ATOM 1513 C CA . LEU A 1 195 ? -11.856 8.758 9.674 1.00 90.25 195 LEU A CA 1
ATOM 1514 C C . LEU A 1 195 ? -13.158 9.559 9.489 1.00 90.25 195 LEU A C 1
ATOM 1516 O O . LEU A 1 195 ? -14.126 9.011 8.967 1.00 90.25 195 LEU A O 1
ATOM 1520 N N . LYS A 1 196 ? -13.183 10.840 9.885 1.00 92.88 196 LYS A N 1
ATOM 1521 C CA . LYS A 1 196 ? -14.352 11.737 9.851 1.00 92.88 196 LYS A CA 1
ATOM 1522 C C . LYS A 1 196 ? -15.545 11.229 10.669 1.00 92.88 196 LYS A C 1
ATOM 1524 O O . LYS A 1 196 ? -16.695 11.471 10.315 1.00 92.88 196 LYS A O 1
ATOM 1529 N N . ILE A 1 197 ? -15.277 10.527 11.767 1.00 91.31 197 ILE A N 1
ATOM 1530 C CA . ILE A 1 197 ? -16.312 10.009 12.662 1.00 91.31 197 ILE A CA 1
ATOM 1531 C C . ILE A 1 197 ? -16.482 10.966 13.848 1.00 91.31 197 ILE A C 1
ATOM 1533 O O . ILE A 1 197 ? -15.504 11.346 14.495 1.00 91.31 197 ILE A O 1
ATOM 1537 N N . ALA A 1 198 ? -17.721 11.348 14.158 1.00 91.25 198 ALA A N 1
ATOM 1538 C CA . ALA A 1 198 ? -18.029 12.260 15.259 1.00 91.25 198 ALA A CA 1
ATOM 1539 C C . ALA A 1 198 ? -17.741 11.633 16.646 1.00 91.25 198 ALA A C 1
ATOM 1541 O O . ALA A 1 198 ? -17.753 10.408 16.791 1.00 91.25 198 ALA A O 1
ATOM 1542 N N . PRO A 1 199 ? -17.472 12.431 17.694 1.00 91.06 199 PRO A N 1
ATOM 1543 C CA . PRO A 1 199 ? -17.336 11.923 19.059 1.00 91.06 199 PRO A CA 1
ATOM 1544 C C . PRO A 1 199 ? -18.627 11.251 19.550 1.00 91.06 199 PRO A C 1
ATOM 1546 O O . PRO A 1 199 ? -19.714 11.503 19.033 1.00 91.06 199 PRO A O 1
ATOM 1549 N N . ALA A 1 200 ? -18.512 10.396 20.571 1.00 89.50 200 ALA A N 1
ATOM 1550 C CA . ALA A 1 200 ? -19.638 9.614 21.097 1.00 89.50 200 ALA A CA 1
ATOM 1551 C C . ALA A 1 200 ? -20.851 10.474 21.499 1.00 89.50 200 ALA A C 1
ATOM 1553 O O . ALA A 1 200 ? -21.985 10.083 21.247 1.00 89.50 200 ALA A O 1
ATOM 1554 N N . SER A 1 201 ? -20.627 11.672 22.049 1.00 87.62 201 SER A N 1
ATOM 1555 C CA . SER A 1 201 ? -21.700 12.600 22.434 1.00 87.62 201 SER A CA 1
ATOM 1556 C C . SER A 1 201 ? -22.598 13.014 21.266 1.00 87.62 201 SER A C 1
ATOM 1558 O O . SER A 1 201 ? -23.798 13.163 21.460 1.00 87.62 201 SER A O 1
ATOM 1560 N N . LEU A 1 202 ? -22.033 13.164 20.065 1.00 87.56 202 LEU A N 1
ATOM 1561 C CA . LEU A 1 202 ? -22.760 13.561 18.854 1.00 87.56 202 LEU A CA 1
ATOM 1562 C C . LEU A 1 202 ? -23.312 12.366 18.064 1.00 87.56 202 LEU A C 1
ATOM 1564 O O . LEU A 1 202 ? -24.111 12.557 17.155 1.00 87.56 202 LEU A O 1
ATOM 1568 N N . ARG A 1 203 ? -22.873 11.141 18.380 1.00 88.50 203 ARG A N 1
ATOM 1569 C CA . ARG A 1 203 ? -23.367 9.901 17.754 1.00 88.50 203 ARG A CA 1
ATOM 1570 C C . ARG A 1 203 ? -24.558 9.289 18.484 1.00 88.50 203 ARG A C 1
ATOM 1572 O O . ARG A 1 203 ? -25.201 8.392 17.947 1.00 88.50 203 ARG A O 1
A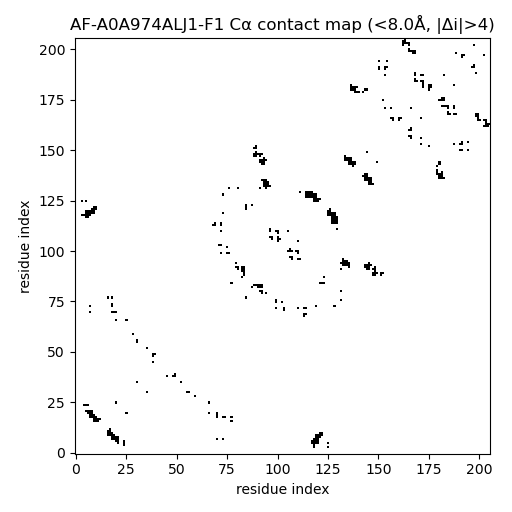TOM 1579 N N . LYS A 1 204 ? -24.838 9.738 19.708 1.00 86.50 204 LYS A N 1
ATOM 1580 C CA . LYS A 1 204 ? -25.948 9.224 20.503 1.00 86.50 204 LYS A CA 1
ATOM 1581 C C . LYS A 1 204 ? -27.267 9.665 19.868 1.00 86.50 204 LYS A C 1
ATOM 1583 O O . LYS A 1 204 ? -27.518 10.862 19.761 1.00 86.50 204 LYS A O 1
ATOM 1588 N N . ALA A 1 205 ? -28.092 8.706 19.462 1.00 78.19 205 ALA A N 1
ATOM 1589 C CA . ALA A 1 205 ? -29.456 8.993 19.033 1.00 78.19 205 ALA A CA 1
ATOM 1590 C C . ALA A 1 205 ? -30.285 9.469 20.240 1.00 78.19 205 ALA A C 1
ATOM 1592 O O . ALA A 1 205 ? -30.141 8.911 21.335 1.00 78.19 205 ALA A O 1
ATOM 1593 N N . LEU A 1 206 ? -31.094 10.514 20.029 1.00 63.34 206 LEU A N 1
ATOM 1594 C CA . LEU A 1 206 ? -32.068 11.020 21.004 1.00 63.34 206 LEU A CA 1
ATOM 1595 C C . LEU A 1 206 ? -33.170 9.986 21.261 1.00 63.34 206 LEU A C 1
ATOM 1597 O O . LEU A 1 206 ? -33.605 9.335 20.284 1.00 63.34 206 LEU A O 1
#

Radius of gyration: 24.12 Å; Cα contacts (8 Å, |Δi|>4): 267; chains: 1; bounding box: 60×36×71 Å

Foldseek 3Di:
DPDQDAQWEWDDDPPDIDIDGDPVPQDPDDDDVVLVVVLVPDPDPRPVVVVVVVVSVVVVVVSVVLSVVLRLLVVVLCVQQVQCLPPNQLSQAADALVVSCVVVVHDSVSSVVSQPPHWYQGPVGIDGSCLSHFDWDDFPVRGTGGLSNLLVQLVVQQVPDDLQFGDALVNSQVVCVVVRGHDDSVRSVVSCVVVVHDGRVVSRDD

Solvent-accessible surface area (backbone atoms only — not comparable to full-atom values): 11693 Å² total; per-residue (Å²): 130,91,79,79,79,43,51,29,39,48,42,82,49,89,97,45,78,43,76,42,72,32,70,90,74,52,83,91,80,79,81,63,62,70,62,56,48,56,44,70,70,41,90,89,82,28,75,73,55,49,50,52,52,51,51,51,52,50,52,53,50,52,51,53,51,50,54,50,49,48,49,54,53,50,43,54,51,48,67,73,30,49,50,24,82,73,65,35,58,61,44,30,45,45,35,57,60,57,63,58,11,64,74,69,76,47,56,44,70,56,47,57,58,57,25,52,99,30,29,33,34,42,97,90,47,76,40,48,51,50,72,62,49,33,62,57,40,69,22,96,82,74,55,52,44,7,54,60,12,52,47,41,46,54,51,51,55,63,73,69,45,47,50,80,60,41,67,40,48,58,56,52,24,51,56,35,40,77,74,50,38,60,49,57,42,71,57,45,45,55,43,37,51,75,67,73,49,74,57,35,84,78,52,40,58,132